Protein AF-0000000065886342 (afdb_homodimer)

Sequence (218 aa):
MDALQNVRVHIDKHHACRRALFETPNRASFTFDRATADASIASIEISGLRRPYECFGKMVVGDALVHVRERSAGGKIVVPVNGPADFFTAVLKNGLEFIKLDVYVAPRIMDALQNVRVHIDKHHACRRALFETPNRASFTFDRATADASIASIEISGLRRPYECFGKMVVGDALVHVRERSAGGKIVVPVNGPADFFTAVLKNGLEFIKLDVYVAPRI

Foldseek 3Di:
DVQQVQKDKDFDPQWDWDDWDDDPPFEIETEIAGADPFDFTQKMKIASAPDKWWKWKWWQFPNDIDTDTFIDDPRMTITGRGTGTAKMWIWIDDPVDIHTYIYGYDHDD/DVQQVQKDKDFDPQWDWPDWDDDPPFEIETEIAGNDPFDFTQKMKIASAPDKWWKWKWWQFPNDIDTDTFIDDPRMTITGRGTGTAKMWIWIDDPVDIHTYIYGYDHDD

Structure (mmCIF, N/CA/C/O backbone):
data_AF-0000000065886342-model_v1
#
loop_
_entity.id
_entity.type
_entity.pdbx_description
1 polymer 'ECORI-T site protein ETM homolog'
#
loop_
_atom_site.group_PDB
_atom_site.id
_atom_site.type_symbol
_atom_site.label_atom_id
_atom_site.label_alt_id
_atom_site.label_comp_id
_atom_site.label_asym_id
_atom_site.label_entity_id
_atom_site.label_seq_id
_atom_site.pdbx_PDB_ins_code
_atom_site.Cartn_x
_atom_site.Cartn_y
_atom_site.Cartn_z
_atom_site.occupancy
_atom_site.B_iso_or_equiv
_atom_site.auth_seq_id
_atom_site.auth_comp_id
_atom_site.auth_asym_id
_atom_site.auth_atom_id
_atom_site.pdbx_PDB_model_num
ATOM 1 N N . MET A 1 1 ? 9.906 -3.514 -0.538 1 87.81 1 MET A N 1
ATOM 2 C CA . MET A 1 1 ? 8.469 -3.283 -0.623 1 87.81 1 MET A CA 1
ATOM 3 C C . MET A 1 1 ? 7.812 -3.451 0.742 1 87.81 1 MET A C 1
ATOM 5 O O . MET A 1 1 ? 6.949 -2.654 1.122 1 87.81 1 MET A O 1
ATOM 9 N N . ASP A 1 2 ? 8.305 -4.352 1.517 1 81.31 2 ASP A N 1
ATOM 10 C CA . ASP A 1 2 ? 7.695 -4.613 2.816 1 81.31 2 ASP A CA 1
ATOM 11 C C . ASP A 1 2 ? 7.754 -3.377 3.711 1 81.31 2 ASP A C 1
ATOM 13 O O . ASP A 1 2 ? 6.734 -2.939 4.242 1 81.31 2 ASP A O 1
ATOM 17 N N . ALA A 1 3 ? 8.953 -2.82 3.736 1 84.25 3 ALA A N 1
ATOM 18 C CA . ALA A 1 3 ? 9.117 -1.633 4.57 1 84.25 3 ALA A CA 1
ATOM 19 C C . ALA A 1 3 ? 8.273 -0.473 4.047 1 84.25 3 ALA A C 1
ATOM 21 O O . ALA A 1 3 ? 7.633 0.239 4.824 1 84.25 3 ALA A O 1
ATOM 22 N N . LEU A 1 4 ? 8.242 -0.328 2.799 1 93.06 4 LEU A N 1
ATOM 23 C CA . LEU A 1 4 ? 7.488 0.755 2.176 1 93.06 4 LEU A CA 1
ATOM 24 C C . LEU A 1 4 ? 5.992 0.585 2.418 1 93.06 4 LEU A C 1
ATOM 26 O O . LEU A 1 4 ? 5.305 1.54 2.787 1 93.06 4 LEU A O 1
ATOM 30 N N . GLN A 1 5 ? 5.535 -0.61 2.311 1 93.69 5 GLN A N 1
ATOM 31 C CA . GLN A 1 5 ? 4.109 -0.899 2.391 1 93.69 5 GLN A CA 1
ATOM 32 C C . GLN A 1 5 ? 3.6 -0.772 3.824 1 93.69 5 GLN A C 1
ATOM 34 O O . GLN A 1 5 ? 2.391 -0.736 4.059 1 93.69 5 GLN A O 1
ATOM 39 N N . ASN A 1 6 ? 4.48 -0.706 4.738 1 93.81 6 ASN A N 1
ATOM 40 C CA . ASN A 1 6 ? 4.078 -0.529 6.129 1 93.81 6 ASN A CA 1
ATOM 41 C C . ASN A 1 6 ? 3.738 0.928 6.434 1 93.81 6 ASN A C 1
ATOM 43 O O . ASN A 1 6 ? 3.115 1.225 7.457 1 93.81 6 ASN A O 1
ATOM 47 N N . VAL A 1 7 ? 4.25 1.828 5.625 1 96 7 VAL A N 1
ATOM 48 C CA . VAL A 1 7 ? 4.016 3.248 5.855 1 96 7 VAL A CA 1
ATOM 49 C C . VAL A 1 7 ? 2.52 3.545 5.766 1 96 7 VAL A C 1
ATOM 51 O O . VAL A 1 7 ? 1.845 3.092 4.84 1 96 7 VAL A O 1
ATOM 54 N N . ARG A 1 8 ? 2.041 4.266 6.766 1 97.25 8 ARG A N 1
ATOM 55 C CA . ARG A 1 8 ? 0.663 4.738 6.832 1 97.25 8 ARG A CA 1
ATOM 56 C C . ARG A 1 8 ? 0.612 6.254 6.984 1 97.25 8 ARG A C 1
ATOM 58 O O . ARG A 1 8 ? 1.483 6.852 7.621 1 97.25 8 ARG A O 1
ATOM 65 N N . VAL A 1 9 ? -0.34 6.832 6.418 1 97.81 9 VAL A N 1
ATOM 66 C CA . VAL A 1 9 ? -0.567 8.258 6.613 1 97.81 9 VAL A CA 1
ATOM 67 C C . VAL A 1 9 ? -1.999 8.5 7.086 1 97.81 9 VAL A C 1
ATOM 69 O O . VAL A 1 9 ? -2.941 7.902 6.559 1 97.81 9 VAL A O 1
ATOM 72 N N . HIS A 1 10 ? -2.092 9.297 8.094 1 96.94 10 HIS A N 1
ATOM 73 C CA . HIS A 1 10 ? -3.379 9.68 8.656 1 96.94 10 HIS A CA 1
ATOM 74 C C . HIS A 1 10 ? -3.488 11.195 8.797 1 96.94 10 HIS A C 1
ATOM 76 O O . HIS A 1 10 ? -2.531 11.859 9.203 1 96.94 10 HIS A O 1
ATOM 82 N N . I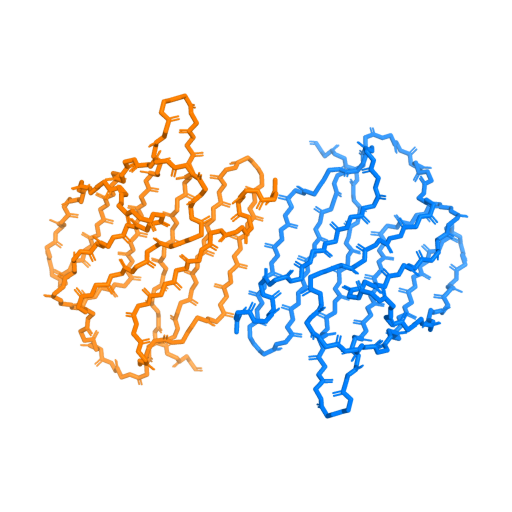LE A 1 11 ? -4.539 11.75 8.438 1 95 11 ILE A N 1
ATOM 83 C CA . ILE A 1 11 ? -4.773 13.18 8.641 1 95 11 ILE A CA 1
ATOM 84 C C . ILE A 1 11 ? -5.816 13.375 9.734 1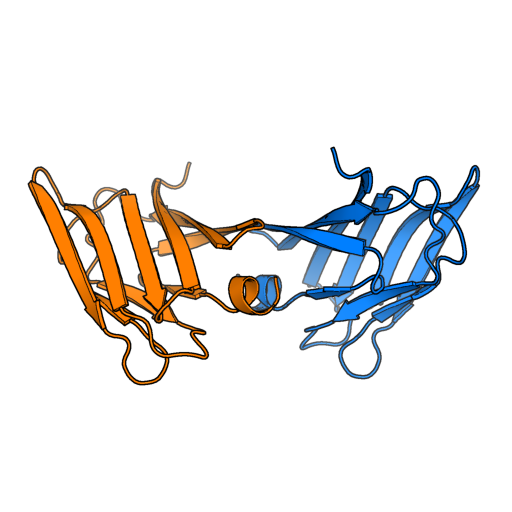 95 11 ILE A C 1
ATOM 86 O O . ILE A 1 11 ? -5.48 13.742 10.867 1 95 11 ILE A O 1
ATOM 90 N N . ASP A 1 12 ? -7.012 13.195 9.492 1 90.25 12 ASP A N 1
ATOM 91 C CA . ASP A 1 12 ? -8.094 13.219 10.477 1 90.25 12 ASP A CA 1
ATOM 92 C C . ASP A 1 12 ? -9.344 12.539 9.938 1 90.25 12 ASP A C 1
ATOM 94 O O . ASP A 1 12 ? -9.305 11.906 8.875 1 90.25 12 ASP A O 1
ATOM 98 N N . LYS A 1 13 ? -10.367 12.625 10.727 1 86.38 13 LYS A N 1
ATOM 99 C CA . LYS A 1 13 ? -11.57 11.867 10.406 1 86.38 13 LYS A CA 1
ATOM 100 C C . LYS A 1 13 ? -12.281 12.445 9.188 1 86.38 13 LYS A C 1
ATOM 102 O O . LYS A 1 13 ? -13.156 11.797 8.609 1 86.38 13 LYS A O 1
ATOM 107 N N . HIS A 1 14 ? -11.977 13.617 8.805 1 87.19 14 HIS A N 1
ATOM 108 C CA . HIS A 1 14 ? -12.672 14.266 7.703 1 87.19 14 HIS A CA 1
ATOM 109 C C . HIS A 1 14 ? -11.938 14.039 6.383 1 87.19 14 HIS A C 1
ATOM 111 O O . HIS A 1 14 ? -12.414 14.453 5.324 1 87.19 14 HIS A O 1
ATOM 117 N N . HIS A 1 15 ? -10.836 13.43 6.531 1 90.44 15 HIS A N 1
ATOM 118 C CA . HIS A 1 15 ? -10.039 13.102 5.355 1 90.44 15 HIS A CA 1
ATOM 119 C C . HIS A 1 15 ? -9.891 11.586 5.207 1 90.44 15 HIS A C 1
ATOM 121 O O . HIS A 1 15 ? -9.219 10.945 6.02 1 90.44 15 HIS A O 1
ATOM 127 N N . ALA A 1 16 ? -10.492 11.125 4.152 1 91 16 ALA A N 1
ATOM 128 C CA . ALA A 1 16 ? -10.43 9.688 3.904 1 91 16 ALA A CA 1
ATOM 129 C C . ALA A 1 16 ? -9.359 9.352 2.863 1 91 16 ALA A C 1
ATOM 131 O O . ALA A 1 16 ? -9.312 9.969 1.797 1 91 16 ALA A O 1
ATOM 132 N N . CYS A 1 17 ? -8.516 8.477 3.227 1 94.94 17 CYS A N 1
ATOM 133 C CA . CYS A 1 17 ? -7.523 8.039 2.252 1 94.94 17 CYS A CA 1
ATOM 134 C C . CYS A 1 17 ? -8.18 7.25 1.125 1 94.94 17 CYS A C 1
ATOM 136 O O . CYS A 1 17 ? -8.727 6.168 1.354 1 94.94 17 CYS A O 1
ATOM 138 N N . ARG A 1 18 ? -8.055 7.723 -0.079 1 95.19 18 ARG A N 1
ATOM 139 C CA . ARG A 1 18 ? -8.672 7.09 -1.239 1 95.19 18 ARG A CA 1
ATOM 140 C C . ARG A 1 18 ? -7.688 6.172 -1.956 1 95.19 18 ARG A C 1
ATOM 142 O O . ARG A 1 18 ? -8.094 5.223 -2.631 1 95.19 18 ARG A O 1
ATOM 149 N N . ARG A 1 19 ? -6.516 6.578 -1.823 1 96.62 19 ARG A N 1
ATOM 150 C CA . ARG A 1 19 ? -5.516 5.887 -2.625 1 96.62 19 ARG A CA 1
ATOM 151 C C . ARG A 1 19 ? -4.164 5.871 -1.916 1 96.62 19 ARG A C 1
ATOM 153 O O . ARG A 1 19 ? -3.746 6.875 -1.339 1 96.62 19 ARG A O 1
ATOM 160 N N . ALA A 1 20 ? -3.477 4.73 -1.883 1 97.94 20 ALA A N 1
ATOM 161 C CA . ALA A 1 20 ? -2.096 4.559 -1.443 1 97.94 20 ALA A CA 1
ATOM 162 C C . ALA A 1 20 ? -1.273 3.82 -2.496 1 97.94 20 ALA A C 1
ATOM 164 O O . ALA A 1 20 ? -1.661 2.74 -2.951 1 97.94 20 ALA A O 1
ATOM 165 N N . LEU A 1 21 ? -0.161 4.41 -2.842 1 98.12 21 LEU A N 1
ATOM 166 C CA . LEU A 1 21 ? 0.716 3.846 -3.863 1 98.12 21 LEU A CA 1
ATOM 167 C C . LEU A 1 21 ? 2.135 3.678 -3.33 1 98.12 21 LEU A C 1
ATOM 169 O O . LEU A 1 21 ? 2.707 4.617 -2.771 1 98.12 21 LEU A O 1
ATOM 173 N N . PHE A 1 22 ? 2.689 2.463 -3.473 1 97.69 22 PHE A N 1
ATOM 174 C CA . PHE A 1 22 ? 4.07 2.158 -3.121 1 97.69 22 PHE A CA 1
ATOM 175 C C . PHE A 1 22 ? 4.852 1.694 -4.348 1 97.69 22 PHE A C 1
ATOM 177 O O . PHE A 1 22 ? 4.402 0.803 -5.07 1 97.69 22 PHE A O 1
ATOM 184 N N . GLU A 1 23 ? 5.961 2.334 -4.559 1 96.38 23 GLU A N 1
ATOM 185 C CA . GLU A 1 23 ? 6.77 2.006 -5.73 1 96.38 23 GLU A CA 1
ATOM 186 C C . GLU A 1 23 ? 8.242 1.881 -5.367 1 96.38 23 GLU A C 1
ATOM 188 O O . GLU A 1 23 ? 8.773 2.691 -4.602 1 96.38 23 GLU A O 1
ATOM 193 N N . THR A 1 24 ? 8.898 0.856 -5.98 1 91.62 24 THR A N 1
ATOM 194 C CA . THR A 1 24 ? 10.336 0.693 -5.789 1 91.62 24 THR A CA 1
ATOM 195 C C . THR A 1 24 ? 11.109 1.564 -6.77 1 91.62 24 THR A C 1
ATOM 197 O O . THR A 1 24 ? 10.688 1.757 -7.91 1 91.62 24 THR A O 1
ATOM 200 N N . PRO A 1 25 ? 12.234 2.293 -6.398 1 89.44 25 PRO A N 1
ATOM 201 C CA . PRO A 1 25 ? 12.758 2.188 -5.035 1 89.44 25 PRO A CA 1
ATOM 202 C C . PRO A 1 25 ? 12.242 3.299 -4.121 1 89.44 25 PRO A C 1
ATOM 204 O O . PRO A 1 25 ? 12.219 4.465 -4.516 1 89.44 25 PRO A O 1
ATOM 207 N N . ASN A 1 26 ? 11.648 3.176 -3.021 1 94.19 26 ASN A N 1
ATOM 208 C CA . ASN A 1 26 ? 11.516 3.994 -1.82 1 94.19 26 ASN A CA 1
ATOM 209 C C . ASN A 1 26 ? 10.508 5.125 -2.02 1 94.19 26 ASN A C 1
ATOM 211 O O . ASN A 1 26 ? 10.766 6.262 -1.617 1 94.19 26 ASN A O 1
ATOM 215 N N . ARG A 1 27 ? 9.477 4.859 -2.777 1 97.19 27 ARG A N 1
ATOM 216 C CA . ARG A 1 27 ? 8.477 5.902 -2.986 1 97.19 27 ARG A CA 1
ATOM 217 C C . ARG A 1 27 ? 7.117 5.473 -2.453 1 97.19 27 ARG A C 1
ATOM 219 O O . ARG A 1 27 ? 6.672 4.352 -2.703 1 97.19 27 ARG A O 1
ATOM 226 N N . ALA A 1 28 ? 6.5 6.328 -1.734 1 98.06 28 ALA A N 1
ATOM 227 C CA . ALA A 1 28 ? 5.129 6.168 -1.257 1 98.06 28 ALA A CA 1
ATOM 228 C C . ALA A 1 28 ? 4.301 7.418 -1.539 1 98.06 28 ALA A C 1
ATOM 230 O O . ALA A 1 28 ? 4.785 8.539 -1.376 1 98.06 28 ALA A O 1
ATOM 231 N N . SER A 1 29 ? 3.078 7.238 -1.96 1 97.94 29 SER A N 1
ATOM 232 C CA . SER A 1 29 ? 2.172 8.359 -2.186 1 97.94 29 SER A CA 1
ATOM 233 C C . SER A 1 29 ? 0.77 8.055 -1.67 1 97.94 29 SER A C 1
ATOM 235 O O . SER A 1 29 ? 0.284 6.93 -1.815 1 97.94 29 SER A O 1
ATOM 237 N N . PHE A 1 30 ? 0.131 9.039 -1.166 1 98 30 PHE A N 1
ATOM 23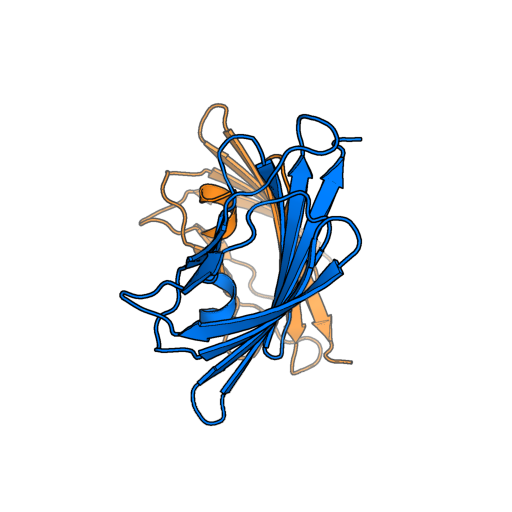8 C CA . PHE A 1 30 ? -1.22 8.914 -0.629 1 98 30 PHE A CA 1
ATOM 239 C C . PHE A 1 30 ? -2.117 10.031 -1.162 1 98 30 PHE A C 1
ATOM 241 O O . PHE A 1 30 ? -1.688 11.18 -1.273 1 98 30 PHE A O 1
ATOM 248 N N . THR A 1 31 ? -3.373 9.68 -1.454 1 97.19 31 THR A N 1
ATOM 249 C CA . THR A 1 31 ? -4.375 10.664 -1.853 1 97.19 31 THR A CA 1
ATOM 250 C C . THR A 1 31 ? -5.586 10.609 -0.931 1 97.19 31 THR A C 1
ATOM 252 O O . THR A 1 31 ? -6.176 9.547 -0.733 1 97.19 31 THR A O 1
ATOM 255 N N . PHE A 1 32 ? -5.91 11.75 -0.445 1 96.06 32 PHE A N 1
ATOM 256 C CA . PHE A 1 32 ? -7.043 11.875 0.466 1 96.06 32 PHE A CA 1
ATOM 257 C C . PHE A 1 32 ? -8.156 12.703 -0.164 1 96.06 32 PHE A C 1
ATOM 259 O O . PHE A 1 32 ? -7.895 13.68 -0.859 1 96.06 32 PHE A O 1
ATOM 266 N N . ASP A 1 33 ? -9.305 12.227 0.207 1 92.31 33 ASP A N 1
ATOM 267 C CA . ASP A 1 33 ? -10.477 13.039 -0.099 1 92.31 33 ASP A CA 1
ATOM 268 C C . ASP A 1 33 ? -10.828 13.961 1.064 1 92.31 33 ASP A C 1
ATOM 270 O O . ASP A 1 33 ? -10.852 13.531 2.219 1 92.31 33 ASP A O 1
ATOM 274 N N . ARG A 1 34 ? -11.008 15.148 0.715 1 87.75 34 ARG A N 1
ATOM 275 C CA . ARG A 1 34 ? -11.484 16.109 1.707 1 87.75 34 ARG A CA 1
ATOM 276 C C . ARG A 1 34 ? -13 16.25 1.646 1 87.75 34 ARG A C 1
ATOM 278 O O . ARG A 1 34 ? -13.57 16.406 0.566 1 87.75 34 ARG A O 1
ATOM 285 N N . ALA A 1 35 ? -13.641 16.125 2.754 1 80.44 35 ALA A N 1
ATOM 286 C CA . ALA A 1 35 ? -15.102 16.203 2.799 1 80.44 35 ALA A CA 1
ATOM 287 C C . ALA A 1 35 ? -15.586 17.641 2.549 1 80.44 35 ALA A C 1
ATOM 289 O O . ALA A 1 35 ? -16.594 17.844 1.883 1 80.44 35 ALA A O 1
ATOM 290 N N . THR A 1 36 ? -14.977 18.641 3.145 1 79.25 36 THR A N 1
ATOM 291 C CA . THR A 1 36 ? -15.367 20.031 3.008 1 79.25 36 THR A CA 1
ATOM 292 C C . THR A 1 36 ? -14.219 20.875 2.457 1 79.25 36 THR A C 1
ATOM 294 O O . THR A 1 36 ? -13.07 20.719 2.883 1 79.25 36 THR A O 1
ATOM 297 N N . ALA A 1 37 ? -14.703 21.656 1.556 1 71.5 37 ALA A N 1
ATOM 298 C CA . ALA A 1 37 ? -13.695 22.547 0.979 1 71.5 37 ALA A CA 1
ATOM 299 C C . ALA A 1 37 ? -12.961 23.328 2.066 1 71.5 37 ALA A C 1
ATOM 301 O O . ALA A 1 37 ? -13.578 23.75 3.049 1 71.5 37 ALA A O 1
ATOM 302 N N . ASP A 1 38 ? -11.648 23.406 1.969 1 72.06 38 ASP A N 1
ATOM 303 C CA . ASP A 1 38 ? -10.797 24.25 2.795 1 72.06 38 ASP A CA 1
ATOM 304 C C . ASP A 1 38 ? -10.703 23.719 4.223 1 72.06 38 ASP A C 1
ATOM 306 O O . ASP A 1 38 ? -10.461 24.484 5.16 1 72.06 38 ASP A O 1
ATOM 310 N N . ALA A 1 39 ? -11.203 22.531 4.32 1 82.12 39 ALA A N 1
ATOM 311 C CA . ALA A 1 39 ? -11.055 21.953 5.652 1 82.12 39 ALA A CA 1
ATOM 312 C C . ALA A 1 39 ? -9.602 22 6.109 1 82.12 39 ALA A C 1
ATOM 314 O O . ALA A 1 39 ? -8.688 21.688 5.344 1 82.12 39 ALA A O 1
ATOM 315 N N . SER A 1 40 ? -9.531 22.609 7.297 1 89.12 40 SER A N 1
ATOM 316 C CA . SER A 1 40 ? -8.195 22.719 7.879 1 89.12 40 SER A CA 1
ATOM 317 C C . SER A 1 40 ? -7.676 21.359 8.344 1 89.12 40 SER A C 1
ATOM 319 O O . SER A 1 40 ? -8.445 20.516 8.797 1 89.12 40 SER A O 1
ATOM 321 N N . ILE A 1 41 ? -6.445 21.203 8.141 1 93.75 41 ILE A N 1
ATOM 322 C CA . ILE A 1 41 ? -5.727 20.047 8.656 1 93.75 41 ILE A CA 1
ATOM 323 C C . ILE A 1 41 ? -4.883 20.453 9.867 1 93.75 41 ILE A C 1
ATOM 325 O O . ILE A 1 41 ? -4.129 21.422 9.805 1 93.75 41 ILE A O 1
ATOM 329 N N . ALA A 1 42 ? -5.102 19.766 10.938 1 95.94 42 ALA A N 1
ATOM 330 C CA . ALA A 1 42 ? -4.27 20.047 12.109 1 95.94 42 ALA A CA 1
ATOM 331 C C . ALA A 1 42 ? -2.875 19.453 11.945 1 95.94 42 ALA A C 1
ATOM 333 O O . ALA A 1 42 ? -1.872 20.156 12.141 1 95.94 42 ALA A O 1
ATOM 334 N N . SER A 1 43 ? -2.814 18.203 11.594 1 97.38 43 SER A N 1
ATOM 335 C CA . SER A 1 43 ? -1.535 17.516 11.43 1 97.38 43 SER A CA 1
ATOM 336 C C . SER A 1 43 ? -1.653 16.359 10.445 1 97.38 43 SER A C 1
ATOM 338 O O . SER A 1 43 ? -2.76 15.898 10.156 1 97.38 43 SER A O 1
ATOM 340 N N . ILE A 1 44 ? -0.596 16.031 9.938 1 97.62 44 ILE A N 1
ATOM 341 C CA . ILE A 1 44 ? -0.42 14.797 9.188 1 97.62 44 ILE A CA 1
ATOM 342 C C . ILE A 1 44 ? 0.433 13.82 9.992 1 97.62 44 ILE A C 1
ATOM 344 O O . ILE A 1 44 ? 1.552 14.148 10.391 1 97.62 44 ILE A O 1
ATOM 348 N N . GLU A 1 45 ? -0.101 12.68 10.195 1 98.25 45 GLU A N 1
ATOM 349 C CA . GLU A 1 45 ? 0.627 11.648 10.922 1 98.25 45 GLU A CA 1
ATOM 350 C C . GLU A 1 45 ? 1.151 10.57 9.984 1 98.25 45 GLU A C 1
ATOM 352 O O . GLU A 1 45 ? 0.39 10 9.195 1 98.25 45 GLU A O 1
ATOM 357 N N . ILE A 1 46 ? 2.395 10.352 10.031 1 97.94 46 ILE A N 1
ATOM 358 C CA . ILE A 1 46 ? 3.061 9.273 9.32 1 97.94 46 ILE A CA 1
ATOM 359 C C . ILE A 1 46 ? 3.453 8.172 10.297 1 97.94 46 ILE A C 1
ATOM 361 O O . ILE A 1 46 ? 4.203 8.414 11.25 1 97.94 46 ILE A O 1
ATOM 365 N N . SER A 1 47 ? 2.961 6.938 10.055 1 97.06 47 SER A N 1
ATOM 366 C CA . SER A 1 47 ? 3.217 5.848 10.992 1 97.06 47 SER A CA 1
ATOM 367 C C . SER A 1 47 ? 3.643 4.578 10.258 1 97.06 47 SER A C 1
ATOM 369 O O . SER A 1 47 ? 3.846 4.598 9.039 1 97.06 47 SER A O 1
ATOM 371 N N . GLY A 1 48 ? 3.9 3.496 11.078 1 95 48 GLY A N 1
ATOM 372 C CA . GLY A 1 48 ? 4.363 2.24 10.516 1 95 48 GLY A CA 1
ATOM 373 C C . GLY A 1 48 ? 5.859 2.217 10.258 1 95 48 GLY A C 1
ATOM 374 O O . GLY A 1 48 ? 6.352 1.362 9.516 1 95 48 GLY A O 1
ATOM 375 N N . LEU A 1 49 ? 6.484 3.236 10.797 1 94 49 LEU A N 1
ATOM 376 C CA . LEU A 1 49 ? 7.926 3.354 10.617 1 94 49 LEU A CA 1
ATOM 377 C C . LEU A 1 49 ? 8.672 2.432 11.57 1 94 49 LEU A C 1
ATOM 379 O O . LEU A 1 49 ? 8.539 2.555 12.789 1 94 49 LEU A O 1
ATOM 383 N N . ARG A 1 50 ? 9.438 1.499 11.055 1 90.12 50 ARG A N 1
ATOM 384 C CA . ARG A 1 50 ? 10.117 0.487 11.859 1 90.12 50 ARG A CA 1
ATOM 385 C C . ARG A 1 50 ? 11.469 0.996 12.352 1 90.12 50 ARG A C 1
ATOM 387 O O . ARG A 1 50 ? 12.086 0.382 13.227 1 90.12 50 ARG A O 1
ATOM 394 N N . ARG A 1 51 ? 11.938 2.055 11.727 1 91.44 51 ARG A N 1
ATOM 395 C CA . ARG A 1 51 ? 13.188 2.701 12.109 1 91.44 51 ARG A CA 1
ATOM 396 C C . ARG A 1 51 ? 12.984 4.195 12.344 1 91.44 51 ARG A C 1
ATOM 398 O O . ARG A 1 51 ? 11.953 4.754 11.953 1 91.44 51 ARG A O 1
ATOM 405 N N . PRO A 1 52 ? 13.938 4.758 13.156 1 94.38 52 PRO A N 1
ATOM 406 C CA . PRO A 1 52 ? 13.852 6.211 13.312 1 94.38 52 PRO A CA 1
ATOM 407 C C . PRO A 1 52 ? 14.125 6.957 12.008 1 94.38 52 PRO A C 1
ATOM 409 O O . PRO A 1 52 ? 15.055 6.613 11.273 1 94.38 52 PRO A O 1
ATOM 412 N N . TYR A 1 53 ? 13.312 7.898 11.75 1 96.12 53 TYR A N 1
ATOM 413 C CA . TYR A 1 53 ? 13.477 8.734 10.57 1 96.12 53 TYR A CA 1
ATOM 414 C C . TYR A 1 53 ? 13.453 10.211 10.938 1 96.12 53 TYR A C 1
ATOM 416 O O . TYR A 1 53 ? 12.836 10.602 11.93 1 96.12 53 TYR A O 1
ATOM 424 N N . GLU A 1 54 ? 14.188 10.93 10.18 1 97.56 54 GLU A N 1
ATOM 425 C CA . GLU A 1 54 ? 13.984 12.375 10.117 1 97.56 54 GLU A CA 1
ATOM 426 C C . GLU A 1 54 ? 13.211 12.766 8.867 1 97.56 54 GLU A C 1
ATOM 428 O O . GLU A 1 54 ? 13.5 12.281 7.773 1 97.56 54 GLU A O 1
ATOM 433 N N . CYS A 1 55 ? 12.25 13.602 9.125 1 98.19 55 CYS A N 1
ATOM 434 C CA . CYS A 1 55 ? 11.398 14.039 8.023 1 98.19 55 CYS A CA 1
ATOM 435 C C . CYS A 1 55 ? 11.773 15.445 7.57 1 98.19 55 CYS A C 1
ATOM 437 O O . CYS A 1 55 ? 11.75 16.391 8.359 1 98.19 55 CYS A O 1
ATOM 439 N N . PHE A 1 56 ? 12.148 15.555 6.277 1 98.38 56 PHE A N 1
ATOM 440 C CA . PHE A 1 56 ? 12.359 16.828 5.617 1 98.38 56 PHE A CA 1
ATOM 441 C C . PHE A 1 56 ? 11.328 17.047 4.512 1 98.38 56 PHE A C 1
ATOM 443 O O . PHE A 1 56 ? 11.273 16.281 3.549 1 98.38 56 PHE A O 1
ATOM 450 N N . GLY A 1 57 ? 10.5 18.031 4.711 1 98.06 57 GLY A N 1
ATOM 451 C CA . GLY A 1 57 ? 9.445 18.203 3.723 1 98.06 57 GLY A CA 1
ATOM 452 C C . GLY A 1 57 ? 9.016 19.641 3.547 1 98.06 57 GLY A C 1
ATOM 453 O O . GLY A 1 57 ? 9.656 20.562 4.07 1 98.06 57 GLY A O 1
ATOM 454 N N . LYS A 1 58 ? 8.031 19.844 2.695 1 97.88 58 LYS A N 1
ATOM 455 C CA . LYS A 1 58 ? 7.422 21.156 2.486 1 97.88 58 LYS A CA 1
ATOM 456 C C . LYS A 1 58 ? 5.957 21.016 2.066 1 97.88 58 LYS A C 1
ATOM 458 O O . LYS A 1 58 ? 5.547 19.969 1.564 1 97.88 58 LYS A O 1
ATOM 463 N N . MET A 1 59 ? 5.324 22 2.367 1 96.62 59 MET A N 1
ATOM 464 C CA . MET A 1 59 ? 3.926 22.109 1.959 1 96.62 59 MET A CA 1
ATOM 465 C C . MET A 1 59 ? 3.508 23.562 1.817 1 96.62 59 MET A C 1
ATOM 467 O O . MET A 1 59 ? 4.227 24.469 2.256 1 96.62 59 MET A O 1
ATOM 471 N N . VAL A 1 60 ? 2.439 23.734 1.078 1 92.44 60 VAL A N 1
ATOM 472 C CA . VAL A 1 60 ? 1.797 25.047 1.024 1 92.44 60 VAL A CA 1
ATOM 473 C C . VAL A 1 60 ? 0.557 25.047 1.916 1 92.44 60 VAL A C 1
ATOM 475 O O . VAL A 1 60 ? -0.341 24.219 1.746 1 92.44 60 VAL A O 1
ATOM 478 N N . VAL A 1 61 ? 0.585 25.875 2.902 1 92.88 61 VAL A N 1
ATOM 479 C CA . VAL A 1 61 ? -0.555 26.078 3.793 1 92.88 61 VAL A CA 1
ATOM 480 C C . VAL A 1 61 ? -1.168 27.453 3.555 1 92.88 61 VAL A C 1
ATOM 482 O O . VAL A 1 61 ? -0.542 28.469 3.842 1 92.88 61 VAL A O 1
ATOM 485 N N . GLY A 1 62 ? -2.443 27.344 3.086 1 87.81 62 GLY A N 1
ATOM 486 C CA . GLY A 1 62 ? -2.943 28.625 2.584 1 87.81 62 GLY A CA 1
ATOM 487 C C . GLY A 1 62 ? -2.09 29.188 1.469 1 87.81 62 GLY A C 1
ATOM 488 O O . GLY A 1 62 ? -1.942 28.578 0.411 1 87.81 62 GLY A O 1
ATOM 489 N N . ASP A 1 63 ? -1.429 30.312 1.688 1 88.38 63 ASP A N 1
ATOM 490 C CA . ASP A 1 63 ? -0.606 30.953 0.673 1 88.38 63 ASP A CA 1
ATOM 491 C C . ASP A 1 63 ? 0.865 30.969 1.082 1 88.38 63 ASP A C 1
ATOM 493 O O . ASP A 1 63 ? 1.663 31.734 0.523 1 88.38 63 ASP A O 1
ATOM 497 N N . ALA A 1 64 ? 1.194 30.156 2.004 1 94.31 64 ALA A N 1
ATOM 498 C CA . ALA A 1 64 ? 2.564 30.188 2.506 1 94.31 64 ALA A CA 1
ATOM 499 C C . ALA A 1 64 ? 3.252 28.828 2.314 1 94.31 64 ALA A C 1
ATOM 501 O O . ALA A 1 64 ? 2.654 27.781 2.564 1 94.31 64 ALA A O 1
ATOM 502 N N . LEU A 1 65 ? 4.43 28.969 1.829 1 95.5 65 LEU A N 1
ATOM 503 C CA . LEU A 1 65 ? 5.266 27.781 1.803 1 95.5 65 LEU A CA 1
ATOM 504 C C . LEU A 1 65 ? 5.82 27.469 3.191 1 95.5 65 LEU A C 1
ATOM 506 O O . LEU A 1 65 ? 6.43 28.328 3.826 1 95.5 65 LEU A O 1
ATOM 510 N N . VAL A 1 66 ? 5.668 26.297 3.676 1 96.5 66 VAL A N 1
ATOM 511 C CA . VAL A 1 66 ? 6.117 25.875 5 1 96.5 66 VAL A CA 1
ATOM 512 C C . VAL A 1 66 ? 7.117 24.734 4.859 1 96.5 66 VAL A C 1
ATOM 514 O O . VAL A 1 66 ? 6.84 23.734 4.191 1 96.5 66 VAL A O 1
ATOM 517 N N . HIS A 1 67 ? 8.273 24.922 5.453 1 97.44 67 HIS A N 1
ATOM 518 C CA . HIS A 1 67 ? 9.258 23.844 5.523 1 97.44 67 HIS A CA 1
ATOM 519 C C . HIS A 1 67 ? 9.062 23 6.777 1 97.44 67 HIS A C 1
ATOM 521 O O . HIS A 1 67 ? 8.766 23.531 7.848 1 97.44 67 HIS A O 1
ATOM 527 N N . VAL A 1 68 ? 9.242 21.797 6.609 1 97.69 68 VAL A N 1
ATOM 528 C CA . VAL A 1 68 ? 9 20.828 7.684 1 97.69 68 VAL A CA 1
ATOM 529 C C . VAL A 1 68 ? 10.297 20.109 8.031 1 97.69 68 VAL A C 1
ATOM 531 O O . VAL A 1 68 ? 11.031 19.672 7.141 1 97.69 68 VAL A O 1
ATOM 534 N N . ARG A 1 69 ? 10.641 20.031 9.25 1 97.94 69 ARG A N 1
ATOM 535 C CA . ARG A 1 69 ? 11.68 19.172 9.805 1 97.94 69 ARG A CA 1
ATOM 536 C C . ARG A 1 69 ? 11.211 18.531 11.109 1 97.94 69 ARG A C 1
ATOM 538 O O . ARG A 1 69 ? 11.016 19.219 12.109 1 97.94 69 ARG A O 1
ATOM 545 N N . GLU A 1 70 ? 10.938 17.266 11.031 1 97.94 70 GLU A N 1
ATOM 546 C CA . GLU A 1 70 ? 10.43 16.531 12.18 1 97.94 70 GLU A CA 1
ATOM 547 C C . GLU A 1 70 ? 11.188 15.219 12.375 1 97.94 70 GLU A C 1
ATOM 549 O O . GLU A 1 70 ? 11.766 14.688 11.422 1 97.94 70 GLU A O 1
ATOM 554 N N . ARG A 1 71 ? 11.195 14.711 13.562 1 95.75 71 ARG A N 1
ATOM 555 C CA . ARG A 1 71 ? 11.812 13.422 13.859 1 95.75 71 ARG A CA 1
ATOM 556 C C . ARG A 1 71 ? 10.766 12.406 14.32 1 95.75 71 ARG A C 1
ATOM 558 O O . ARG A 1 71 ? 9.766 12.781 14.938 1 95.75 71 ARG A O 1
ATOM 565 N N . SER A 1 72 ? 11.055 11.211 13.969 1 94.75 72 SER A N 1
ATOM 566 C CA . SER A 1 72 ? 10.141 10.18 14.438 1 94.75 72 SER A CA 1
ATOM 567 C C . SER A 1 72 ? 10.266 9.961 15.938 1 94.75 72 SER A C 1
ATOM 569 O O . SER A 1 72 ? 11.367 10.047 16.5 1 94.75 72 SER A O 1
ATOM 571 N N . ALA A 1 73 ? 9.211 9.75 16.531 1 92 73 ALA A N 1
ATOM 572 C CA . ALA A 1 73 ? 9.086 9.328 17.922 1 92 73 ALA A CA 1
ATOM 573 C C . ALA A 1 73 ? 8.055 8.211 18.062 1 92 73 ALA A C 1
ATOM 575 O O . ALA A 1 73 ? 6.914 8.344 17.625 1 92 73 ALA A O 1
ATOM 576 N N . GLY A 1 74 ? 8.445 7.074 18.703 1 91.69 74 GLY A N 1
ATOM 577 C CA . GLY A 1 74 ? 7.516 5.973 18.875 1 91.69 74 GLY A CA 1
ATOM 578 C C . GLY A 1 74 ? 7.031 5.383 17.562 1 91.69 74 GLY A C 1
ATOM 579 O O . GLY A 1 74 ? 5.863 5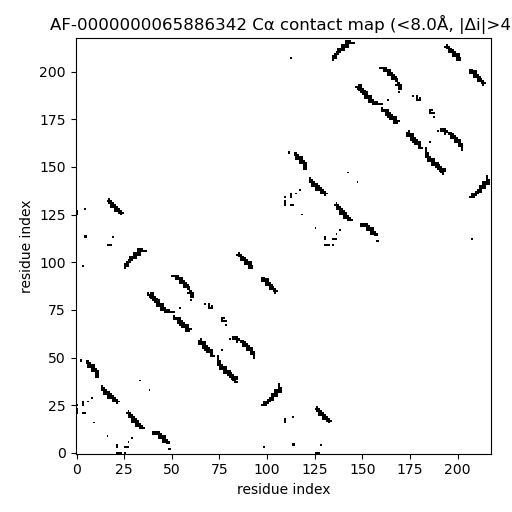 17.453 1 91.69 74 GLY A O 1
ATOM 580 N N . GLY A 1 75 ? 7.758 5.438 16.578 1 91.56 75 GLY A N 1
ATOM 581 C CA . GLY A 1 75 ? 7.434 4.812 15.312 1 91.56 75 GLY A CA 1
ATOM 582 C C . GLY A 1 75 ? 6.582 5.684 14.414 1 91.56 75 GLY A C 1
ATOM 583 O O . GLY A 1 75 ? 6 5.203 13.438 1 91.56 75 GLY A O 1
ATOM 584 N N . LYS A 1 76 ? 6.414 6.992 14.875 1 96.69 76 LYS A N 1
ATOM 585 C CA . LYS A 1 76 ? 5.59 7.871 14.047 1 96.69 76 LYS A CA 1
ATOM 586 C C . LYS A 1 76 ? 6.207 9.258 13.93 1 96.69 76 LYS A C 1
ATOM 588 O O . LYS A 1 76 ? 7.094 9.617 14.711 1 96.69 76 LYS A O 1
ATOM 593 N N . ILE A 1 77 ? 5.875 9.945 12.914 1 98.06 77 ILE A N 1
ATOM 594 C CA . ILE A 1 77 ? 6.156 11.367 12.727 1 98.06 77 ILE A CA 1
ATOM 595 C C . ILE A 1 77 ? 4.844 12.148 12.641 1 98.06 77 ILE A C 1
ATOM 597 O O . ILE A 1 77 ? 3.941 11.773 11.891 1 98.06 77 ILE A O 1
ATOM 601 N N . VAL A 1 78 ? 4.781 13.117 13.477 1 98.25 78 VAL A N 1
ATOM 602 C CA . VAL A 1 78 ? 3.639 14.023 13.398 1 98.25 78 VAL A CA 1
ATOM 603 C C . VAL A 1 78 ? 4.074 15.367 12.82 1 98.25 78 VAL A C 1
ATOM 605 O O . VAL A 1 78 ? 4.961 16.031 13.367 1 98.25 78 VAL A O 1
ATOM 608 N N . VAL A 1 79 ? 3.492 15.727 11.742 1 98 79 VAL A N 1
ATOM 609 C CA . VAL A 1 79 ? 3.801 16.984 11.062 1 98 79 VAL A CA 1
ATOM 610 C C . VAL A 1 79 ? 2.693 18 11.32 1 98 79 VAL A C 1
ATOM 612 O O . VAL A 1 79 ? 1.581 17.859 10.805 1 98 79 VAL A O 1
ATOM 615 N N . PRO A 1 80 ? 2.973 18.969 12.039 1 97.38 80 PRO A N 1
ATOM 616 C CA . PRO A 1 80 ? 1.962 20.016 12.242 1 97.38 80 PRO A CA 1
ATOM 617 C C . PRO A 1 80 ? 1.646 20.781 10.953 1 97.38 80 PRO A C 1
ATOM 619 O O . PRO A 1 80 ? 2.555 21.109 10.188 1 97.38 80 PRO A O 1
ATOM 622 N N . VAL A 1 81 ? 0.402 20.969 10.695 1 96 81 VAL A N 1
ATOM 623 C CA . VAL A 1 81 ? -0.017 21.719 9.516 1 96 81 VAL A CA 1
ATOM 624 C C . VAL A 1 81 ? -0.741 23 9.938 1 96 81 VAL A C 1
ATOM 626 O O . VAL A 1 81 ? -0.32 24.094 9.586 1 96 81 VAL A O 1
ATOM 629 N N . ASN A 1 82 ? -1.764 22.891 10.719 1 93.81 82 ASN A N 1
ATOM 630 C CA . ASN A 1 82 ? -2.566 23.969 11.289 1 93.81 82 ASN A CA 1
ATOM 631 C C . ASN A 1 82 ? -3.1 24.906 10.203 1 93.81 82 ASN A C 1
ATOM 633 O O . ASN A 1 82 ? -2.943 26.125 10.297 1 93.81 82 ASN A O 1
ATOM 637 N N . GLY A 1 83 ? -3.814 24.422 9.266 1 92.62 83 GLY A N 1
ATOM 638 C CA . GLY A 1 83 ? -4.406 25.172 8.172 1 92.62 83 GLY A CA 1
ATOM 639 C C . GLY A 1 83 ? -4.781 24.297 6.984 1 92.62 83 GLY A C 1
ATOM 640 O O . GLY A 1 83 ? -4.734 23.078 7.066 1 92.62 83 GLY A O 1
ATOM 641 N N . PRO A 1 84 ? -5.309 24.906 5.926 1 90.31 84 PRO A N 1
ATOM 642 C CA . PRO A 1 84 ? -5.621 24.156 4.715 1 90.31 84 PRO A CA 1
ATOM 643 C C . PRO A 1 84 ? -4.371 23.75 3.928 1 90.31 84 PRO A C 1
ATOM 645 O O . PRO A 1 84 ? -3.449 24.562 3.779 1 90.31 84 PRO A O 1
ATOM 648 N N . ALA A 1 85 ? -4.27 22.562 3.553 1 92.19 85 ALA A N 1
ATOM 649 C CA . ALA A 1 85 ? -3.176 22.062 2.719 1 92.19 85 ALA A CA 1
ATOM 650 C C . ALA A 1 85 ? -3.684 21.078 1.68 1 92.19 85 ALA A C 1
ATOM 652 O O . ALA A 1 85 ? -4.527 20.234 1.981 1 92.19 85 ALA A O 1
ATOM 653 N N . ASP A 1 86 ? -3.104 21.188 0.451 1 91.56 86 ASP A N 1
ATOM 654 C CA . ASP A 1 86 ? -3.523 20.297 -0.621 1 91.56 86 ASP A CA 1
ATOM 655 C C . ASP A 1 86 ? -2.432 19.281 -0.947 1 91.56 86 ASP A C 1
ATOM 657 O O . ASP A 1 86 ? -2.691 18.266 -1.607 1 91.56 86 ASP A O 1
ATOM 661 N N . PHE A 1 87 ? -1.28 19.672 -0.511 1 94.69 87 PHE A N 1
ATOM 662 C CA . PHE A 1 87 ? -0.168 18.812 -0.874 1 94.69 87 PHE A CA 1
ATOM 663 C C . PHE A 1 87 ? 0.944 18.891 0.166 1 94.69 87 PHE A C 1
ATOM 665 O O . PHE A 1 87 ? 1.222 19.969 0.702 1 94.69 87 PHE A O 1
ATOM 672 N N . PHE A 1 88 ? 1.544 17.812 0.467 1 97.62 88 PHE A N 1
ATOM 673 C CA . PHE A 1 88 ? 2.719 17.672 1.321 1 97.62 88 PHE A CA 1
ATOM 674 C C . PHE A 1 88 ? 3.736 16.719 0.705 1 97.62 88 PHE A C 1
ATOM 676 O O . PHE A 1 88 ? 3.396 15.602 0.34 1 97.62 88 PHE A O 1
ATOM 683 N N . THR A 1 89 ? 4.988 17.203 0.437 1 98.38 89 THR A N 1
ATOM 684 C CA . THR A 1 89 ? 6.074 16.359 -0.051 1 98.38 89 THR A CA 1
ATOM 685 C C . THR A 1 89 ? 7.207 16.297 0.969 1 98.38 89 THR A C 1
ATOM 687 O O . THR A 1 89 ? 7.527 17.297 1.616 1 98.38 89 THR A O 1
ATOM 690 N N . ALA A 1 90 ? 7.762 15.094 1.108 1 98.44 90 ALA A N 1
ATOM 691 C CA . ALA A 1 90 ? 8.805 14.945 2.115 1 98.44 90 ALA A CA 1
ATOM 692 C C . ALA A 1 90 ? 9.773 13.828 1.741 1 98.44 90 ALA A C 1
ATOM 694 O O . ALA A 1 90 ? 9.469 12.992 0.885 1 98.44 90 ALA A O 1
ATOM 695 N N . VAL A 1 91 ? 10.891 13.914 2.303 1 98 91 VAL A N 1
ATOM 696 C CA . VAL A 1 91 ? 11.844 12.805 2.354 1 98 91 VAL A CA 1
ATOM 697 C C . VAL A 1 91 ? 12.039 12.352 3.801 1 98 91 VAL A C 1
ATOM 699 O O . VAL A 1 91 ? 12.344 13.172 4.676 1 98 91 VAL A O 1
ATOM 702 N N . LEU A 1 92 ? 11.727 11.102 4.043 1 97.81 92 LEU A N 1
ATOM 703 C CA . LEU A 1 92 ? 12.047 10.484 5.324 1 97.81 92 LEU A CA 1
ATOM 704 C C . LEU A 1 92 ? 13.422 9.828 5.285 1 97.81 92 LEU A C 1
ATOM 706 O O . LEU A 1 92 ? 13.633 8.844 4.566 1 97.81 92 LEU A O 1
ATOM 710 N N . LYS A 1 93 ? 14.258 10.344 6.125 1 97 93 LYS A N 1
ATOM 711 C CA . LYS A 1 93 ? 15.648 9.914 6.031 1 97 93 LYS A CA 1
ATOM 712 C C . LYS A 1 93 ? 16.062 9.133 7.277 1 97 93 LYS A C 1
ATOM 714 O O . LYS A 1 93 ? 15.727 9.516 8.398 1 97 93 LYS A O 1
ATOM 719 N N . ASN A 1 94 ? 16.719 8.047 7.047 1 94.88 94 ASN A N 1
ATOM 720 C CA . ASN A 1 94 ? 17.391 7.25 8.07 1 94.88 94 ASN A CA 1
ATOM 721 C C . ASN A 1 94 ? 18.797 6.855 7.625 1 94.88 94 ASN A C 1
ATOM 723 O O . ASN A 1 94 ? 18.984 5.809 6.996 1 94.88 94 ASN A O 1
ATOM 727 N N . GLY A 1 95 ? 19.781 7.613 8.125 1 91.88 95 GLY A N 1
ATOM 728 C CA . GLY A 1 95 ? 21.109 7.371 7.598 1 91.88 95 GLY A CA 1
ATOM 729 C C . GLY A 1 95 ? 21.188 7.449 6.086 1 91.88 95 GLY A C 1
ATOM 730 O O . GLY A 1 95 ? 20.891 8.492 5.496 1 91.88 95 GLY A O 1
ATOM 731 N N . LEU A 1 96 ? 21.484 6.246 5.43 1 90.69 96 LEU A N 1
ATOM 732 C CA . LEU A 1 96 ? 21.625 6.211 3.979 1 90.69 96 LEU A CA 1
ATOM 733 C C . LEU A 1 96 ? 20.312 5.832 3.309 1 90.69 96 LEU A C 1
ATOM 735 O O . LEU A 1 96 ? 20.188 5.941 2.086 1 90.69 96 LEU A O 1
ATOM 739 N N . GLU A 1 97 ? 19.375 5.48 4.055 1 91.5 97 GLU A N 1
ATOM 740 C CA . GLU A 1 97 ? 18.078 5.09 3.504 1 91.5 97 GLU A CA 1
ATOM 741 C C . GLU A 1 97 ? 17.109 6.258 3.514 1 91.5 97 GLU A C 1
ATOM 743 O O . GLU A 1 97 ? 17.203 7.156 4.352 1 91.5 97 GLU A O 1
ATOM 748 N N . PHE A 1 98 ? 16.234 6.219 2.488 1 94.88 98 PHE A N 1
ATOM 749 C CA . PHE A 1 98 ? 15.234 7.273 2.465 1 94.88 98 PHE A CA 1
ATOM 750 C C . PHE A 1 98 ? 13.938 6.77 1.848 1 94.88 98 PHE A C 1
ATOM 752 O O . PHE A 1 98 ? 13.93 5.773 1.125 1 94.88 98 PHE A O 1
ATOM 759 N N . ILE A 1 99 ? 12.875 7.402 2.203 1 96.81 99 ILE A N 1
ATOM 760 C CA . ILE A 1 99 ? 11.562 7.223 1.593 1 96.81 99 ILE A CA 1
ATOM 761 C C . ILE A 1 99 ? 11.039 8.562 1.078 1 96.81 99 ILE A C 1
ATOM 763 O O . ILE A 1 99 ? 10.961 9.539 1.831 1 96.81 99 ILE A O 1
ATOM 767 N N . LYS A 1 100 ? 10.836 8.625 -0.217 1 98.06 100 LYS A N 1
ATOM 768 C CA . LYS A 1 100 ? 10.125 9.781 -0.754 1 98.06 100 LYS A CA 1
ATOM 769 C C . LYS A 1 100 ? 8.617 9.664 -0.526 1 98.06 100 LYS A C 1
ATOM 771 O O . LYS A 1 100 ? 8.008 8.664 -0.921 1 98.06 100 LYS A O 1
ATOM 776 N N . LEU A 1 101 ? 8.07 10.641 0.12 1 98.5 101 LEU A N 1
ATOM 777 C CA . LEU A 1 101 ? 6.664 10.609 0.49 1 98.5 101 LEU A CA 1
ATOM 778 C C . LEU A 1 101 ? 5.914 11.797 -0.111 1 98.5 101 LEU A C 1
ATOM 780 O O . LEU A 1 101 ? 6.332 12.945 0.045 1 98.5 101 LEU A O 1
ATOM 784 N N . ASP A 1 102 ? 4.82 11.492 -0.824 1 98.38 102 ASP A N 1
ATOM 785 C CA . ASP A 1 102 ? 3.91 12.516 -1.318 1 98.38 102 ASP A CA 1
ATOM 786 C C . ASP A 1 102 ? 2.496 12.305 -0.784 1 98.38 102 ASP A C 1
ATOM 788 O O . ASP A 1 102 ? 1.981 11.18 -0.809 1 98.38 102 ASP A O 1
ATOM 792 N N . VAL A 1 103 ? 1.931 13.383 -0.258 1 98.06 103 VAL A N 1
ATOM 793 C CA . VAL A 1 103 ? 0.549 13.367 0.212 1 98.06 103 VAL A CA 1
ATOM 794 C C . VAL A 1 103 ? -0.264 14.414 -0.546 1 98.06 103 VAL A C 1
ATOM 796 O O . VAL A 1 103 ? 0.084 15.602 -0.548 1 98.06 103 VAL A O 1
ATOM 799 N N . TYR A 1 104 ? -1.326 13.93 -1.119 1 96.62 104 TYR A N 1
ATOM 800 C CA . TYR A 1 104 ? -2.24 14.797 -1.852 1 96.62 104 TYR A CA 1
ATOM 801 C C . TYR A 1 104 ? -3.6 14.867 -1.162 1 96.62 104 TYR A C 1
ATOM 803 O O . TYR A 1 104 ? -4.109 13.852 -0.683 1 96.62 104 TYR A O 1
ATOM 811 N N . VAL A 1 105 ? -4.117 15.969 -1.086 1 94.25 105 VAL A N 1
ATOM 812 C CA . VAL A 1 105 ? -5.469 16.188 -0.578 1 94.25 105 VAL A CA 1
ATOM 813 C C . VAL A 1 105 ? -6.312 16.891 -1.637 1 94.25 105 VAL A C 1
ATOM 815 O O . VAL A 1 105 ? -5.957 17.969 -2.102 1 94.25 105 VAL A O 1
ATOM 818 N N . ALA A 1 106 ? -7.336 16.234 -1.993 1 88.81 106 ALA A N 1
ATOM 819 C CA . ALA A 1 106 ? -8.188 16.781 -3.043 1 88.81 106 ALA A CA 1
ATOM 820 C C . ALA A 1 106 ? -9.656 16.719 -2.645 1 88.81 106 ALA A C 1
ATOM 822 O O . ALA A 1 106 ? -10.055 15.891 -1.828 1 88.81 106 ALA A O 1
ATOM 823 N N . PRO A 1 107 ? -10.367 17.656 -3.148 1 83.19 107 PRO A N 1
ATOM 824 C CA . PRO A 1 107 ? -11.805 17.547 -2.904 1 83.19 107 PRO A CA 1
ATOM 825 C C . PRO A 1 107 ? -12.398 16.266 -3.479 1 83.19 107 PRO A C 1
ATOM 827 O O . PRO A 1 107 ? -11.914 15.75 -4.492 1 83.19 107 PRO A O 1
ATOM 830 N N . ARG A 1 108 ? -13.328 15.727 -2.678 1 75.44 108 ARG A N 1
ATOM 831 C CA . ARG A 1 108 ? -14.031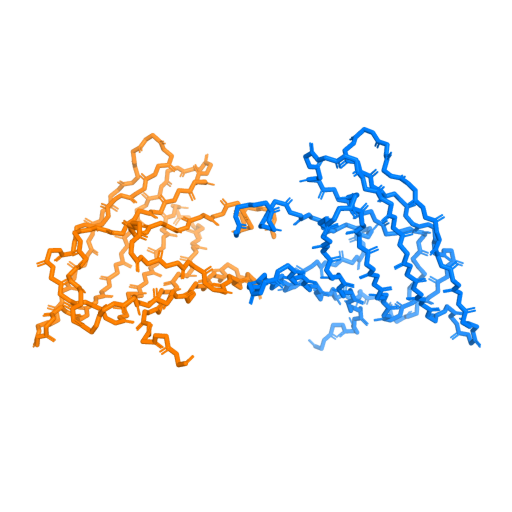 14.547 -3.162 1 75.44 108 ARG A CA 1
ATOM 832 C C . ARG A 1 108 ? -14.805 14.852 -4.438 1 75.44 108 ARG A C 1
ATOM 834 O O . ARG A 1 108 ? -15.547 15.836 -4.496 1 75.44 108 ARG A O 1
ATOM 841 N N . ILE A 1 109 ? -14.242 14.273 -5.617 1 57.88 109 ILE A N 1
ATOM 842 C CA . ILE A 1 109 ? -15.055 14.508 -6.801 1 57.88 109 ILE A CA 1
ATOM 843 C C . ILE A 1 109 ? -16.328 13.672 -6.727 1 57.88 109 ILE A C 1
ATOM 845 O O . ILE A 1 109 ? -16.297 12.516 -6.297 1 57.88 109 ILE A O 1
ATOM 849 N N . MET B 1 1 ? -9.094 1.551 4.234 1 88.19 1 MET B N 1
ATOM 850 C CA . MET B 1 1 ? -7.734 1.622 3.721 1 88.19 1 MET B CA 1
ATOM 851 C C . MET B 1 1 ? -6.789 0.765 4.559 1 88.19 1 MET B C 1
ATOM 853 O O . MET B 1 1 ? -5.949 0.048 4.016 1 88.19 1 MET B O 1
ATOM 857 N N . ASP B 1 2 ? -7.023 0.726 5.82 1 81.69 2 ASP B N 1
ATOM 858 C CA . ASP B 1 2 ? -6.133 -0.027 6.695 1 81.69 2 ASP B CA 1
ATOM 859 C C . ASP B 1 2 ? -6.129 -1.511 6.332 1 81.69 2 ASP B C 1
ATOM 861 O O . ASP B 1 2 ? -5.066 -2.102 6.129 1 81.69 2 ASP B O 1
ATOM 865 N N . ALA B 1 3 ? -7.352 -2.002 6.18 1 84.5 3 ALA B N 1
ATOM 866 C CA . ALA B 1 3 ? -7.453 -3.418 5.84 1 84.5 3 ALA B CA 1
ATOM 867 C C . ALA B 1 3 ? -6.848 -3.699 4.469 1 84.5 3 ALA B C 1
ATOM 869 O O . ALA B 1 3 ? -6.141 -4.691 4.289 1 84.5 3 ALA B O 1
ATOM 870 N N . LEU B 1 4 ? -7.09 -2.855 3.562 1 93.06 4 LEU B N 1
ATOM 871 C CA . LEU B 1 4 ? -6.57 -3.018 2.207 1 93.06 4 LEU B CA 1
ATOM 872 C C . LEU B 1 4 ? -5.047 -2.945 2.195 1 93.06 4 LEU B C 1
ATOM 874 O O . LEU B 1 4 ? -4.387 -3.779 1.571 1 93.06 4 LEU B O 1
ATOM 878 N N . GLN B 1 5 ? -4.516 -2.035 2.934 1 93.69 5 GLN B N 1
ATOM 879 C CA . GLN B 1 5 ? -3.082 -1.771 2.916 1 93.69 5 GLN B CA 1
ATOM 880 C C . GLN B 1 5 ? -2.309 -2.889 3.613 1 93.69 5 GLN B C 1
ATOM 882 O O . GLN B 1 5 ? -1.087 -2.982 3.479 1 93.69 5 GLN B O 1
ATOM 887 N N . ASN B 1 6 ? -2.986 -3.703 4.324 1 93.88 6 ASN B N 1
ATOM 888 C CA . ASN B 1 6 ? -2.326 -4.828 4.977 1 93.88 6 ASN B CA 1
ATOM 889 C C . ASN B 1 6 ? -2.074 -5.973 4.004 1 93.88 6 ASN B C 1
ATOM 891 O O . ASN B 1 6 ? -1.291 -6.879 4.293 1 93.88 6 ASN B O 1
ATOM 895 N N . VAL B 1 7 ? -2.838 -6 2.916 1 95.94 7 VAL B N 1
ATOM 896 C CA . VAL B 1 7 ? -2.697 -7.078 1.942 1 95.94 7 VAL B CA 1
ATOM 897 C C . VAL B 1 7 ? -1.29 -7.062 1.352 1 95.94 7 VAL B C 1
ATOM 899 O O . VAL B 1 7 ? -0.783 -6.004 0.971 1 95.94 7 VAL B O 1
ATOM 902 N N . ARG B 1 8 ? -0.675 -8.242 1.333 1 97.25 8 ARG B N 1
ATOM 903 C CA . ARG B 1 8 ? 0.635 -8.469 0.731 1 97.25 8 ARG B CA 1
ATOM 904 C C . ARG B 1 8 ? 0.569 -9.562 -0.324 1 97.25 8 ARG B C 1
ATOM 906 O O . ARG B 1 8 ? -0.205 -10.516 -0.191 1 97.25 8 ARG B O 1
ATOM 913 N N . VAL B 1 9 ? 1.327 -9.43 -1.312 1 97.75 9 VA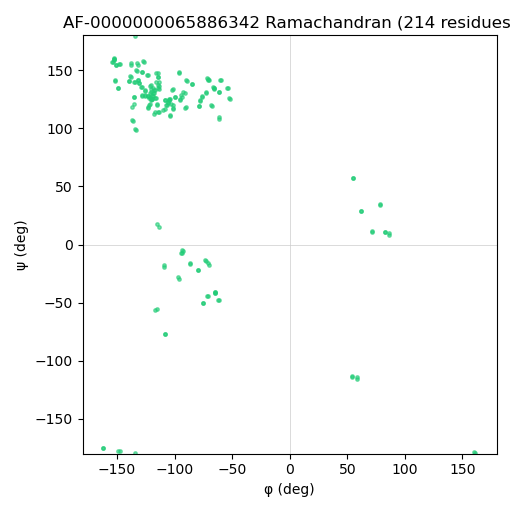L B N 1
ATOM 914 C CA . VAL B 1 9 ? 1.45 -10.484 -2.312 1 97.75 9 VAL B CA 1
ATOM 915 C C . VAL B 1 9 ? 2.92 -10.859 -2.492 1 97.75 9 VAL B C 1
ATOM 917 O O . VAL B 1 9 ? 3.785 -9.984 -2.57 1 97.75 9 VAL B O 1
ATOM 920 N N . HIS B 1 10 ? 3.143 -12.125 -2.465 1 96.88 10 HIS B N 1
ATOM 921 C CA . HIS B 1 10 ? 4.477 -12.68 -2.672 1 96.88 10 HIS B CA 1
ATOM 922 C C . HIS B 1 10 ? 4.461 -13.758 -3.75 1 96.88 10 HIS B C 1
ATOM 924 O O . HIS B 1 10 ? 3.551 -14.586 -3.793 1 96.88 10 HIS B O 1
ATOM 930 N N . ILE B 1 11 ? 5.359 -13.766 -4.609 1 95.06 11 ILE B N 1
ATOM 931 C CA . ILE B 1 11 ? 5.496 -14.82 -5.602 1 95.06 11 ILE B CA 1
ATOM 932 C C . ILE B 1 11 ? 6.719 -15.68 -5.281 1 95.06 11 ILE B C 1
ATOM 934 O O . ILE B 1 11 ? 6.59 -16.797 -4.777 1 95.06 11 ILE B O 1
ATOM 938 N N . ASP B 1 12 ? 7.836 -15.258 -5.543 1 90.06 12 ASP B N 1
ATOM 939 C CA . ASP B 1 12 ? 9.086 -15.914 -5.176 1 90.06 12 ASP B CA 1
ATOM 940 C C . ASP B 1 12 ? 10.258 -14.938 -5.258 1 90.06 12 ASP B C 1
ATOM 942 O O . ASP B 1 12 ? 10.062 -13.734 -5.43 1 90.06 12 ASP B O 1
ATOM 946 N N . LYS B 1 13 ? 11.406 -15.492 -5.035 1 86.12 13 LYS B N 1
ATOM 947 C CA . LYS B 1 13 ? 12.586 -14.641 -4.906 1 86.12 13 LYS B CA 1
ATOM 948 C C . LYS B 1 13 ? 12.969 -14.031 -6.25 1 86.12 13 LYS B C 1
ATOM 950 O O . LYS B 1 13 ? 13.766 -13.094 -6.309 1 86.12 13 LYS B O 1
ATOM 955 N N . HIS B 1 14 ? 12.5 -14.547 -7.301 1 87 14 HIS B N 1
ATOM 956 C CA . HIS B 1 14 ? 12.883 -14.07 -8.625 1 87 14 HIS B CA 1
ATOM 957 C C . HIS B 1 14 ? 11.922 -13.008 -9.133 1 87 14 HIS B C 1
ATOM 959 O O . HIS B 1 14 ? 12.125 -12.438 -10.211 1 87 14 HIS B O 1
ATOM 965 N N . HIS B 1 15 ? 10.938 -12.828 -8.375 1 90.56 15 HIS B N 1
ATOM 966 C CA . HIS B 1 15 ? 9.953 -11.805 -8.695 1 90.56 15 HIS B CA 1
ATOM 967 C C . HIS B 1 15 ? 9.898 -10.727 -7.613 1 90.56 15 HIS B C 1
ATOM 969 O O . HIS B 1 15 ? 9.453 -10.984 -6.496 1 90.56 15 HIS B O 1
ATOM 975 N N . ALA B 1 16 ? 10.32 -9.586 -8.023 1 90.81 16 ALA B N 1
ATOM 976 C CA . ALA B 1 16 ? 10.344 -8.477 -7.078 1 90.81 16 ALA B CA 1
ATOM 977 C C . ALA B 1 16 ? 9.133 -7.57 -7.27 1 90.81 16 ALA B C 1
ATOM 979 O O . ALA B 1 16 ? 8.82 -7.164 -8.391 1 90.81 16 ALA B O 1
ATOM 980 N N . CYS B 1 17 ? 8.461 -7.359 -6.219 1 95 17 CYS B N 1
ATOM 981 C CA . CYS B 1 17 ? 7.344 -6.426 -6.297 1 95 17 CYS B CA 1
ATOM 982 C C . CYS B 1 17 ? 7.836 -5.004 -6.539 1 95 17 CYS B C 1
ATOM 984 O O . CYS B 1 17 ? 8.531 -4.434 -5.695 1 95 17 CYS B O 1
ATOM 986 N N . ARG B 1 18 ? 7.441 -4.406 -7.617 1 95 18 ARG B N 1
ATOM 987 C CA . ARG B 1 18 ? 7.887 -3.062 -7.969 1 95 18 ARG B CA 1
ATOM 988 C C . ARG B 1 18 ? 6.859 -2.016 -7.551 1 95 18 ARG B C 1
ATOM 990 O O . ARG B 1 18 ? 7.195 -0.847 -7.355 1 95 18 ARG B O 1
ATOM 997 N N . ARG B 1 19 ? 5.68 -2.498 -7.531 1 96.62 19 ARG B N 1
ATOM 998 C CA . ARG B 1 19 ? 4.602 -1.539 -7.309 1 96.62 19 ARG B CA 1
ATOM 999 C C . ARG B 1 19 ? 3.436 -2.188 -6.57 1 96.62 19 ARG B C 1
ATOM 1001 O O . ARG B 1 19 ? 3.053 -3.318 -6.875 1 96.62 19 ARG B O 1
ATOM 1008 N N . ALA B 1 20 ? 2.875 -1.529 -5.559 1 97.94 20 ALA B N 1
ATOM 1009 C CA . ALA B 1 20 ? 1.634 -1.876 -4.871 1 97.94 20 ALA B CA 1
ATOM 1010 C C . ALA B 1 20 ? 0.687 -0.68 -4.812 1 97.94 20 ALA B C 1
ATOM 1012 O O . ALA B 1 20 ? 1.075 0.405 -4.371 1 97.94 20 ALA B O 1
ATOM 1013 N N . LEU B 1 21 ? -0.526 -0.903 -5.234 1 98.19 21 LEU B N 1
ATOM 1014 C CA . LEU B 1 21 ? -1.538 0.146 -5.266 1 98.19 21 LEU B CA 1
ATOM 1015 C C . LEU B 1 21 ? -2.791 -0.284 -4.512 1 98.19 21 LEU B C 1
ATOM 1017 O O . LEU B 1 21 ? -3.316 -1.376 -4.738 1 98.19 21 LEU B O 1
ATOM 1021 N N . PHE B 1 22 ? -3.248 0.562 -3.592 1 97.62 22 PHE B N 1
ATOM 1022 C CA . PHE B 1 22 ? -4.496 0.37 -2.859 1 97.62 22 PHE B CA 1
ATOM 1023 C C . PHE B 1 22 ? -5.457 1.521 -3.119 1 97.62 22 PHE B C 1
ATOM 1025 O O . PHE B 1 22 ? -5.086 2.689 -2.994 1 97.62 22 PHE B O 1
ATOM 1032 N N . GLU B 1 23 ? -6.648 1.161 -3.506 1 96.31 23 GLU B N 1
ATOM 1033 C CA . GLU B 1 23 ? -7.641 2.182 -3.834 1 96.31 23 GLU B CA 1
ATOM 1034 C C . GLU B 1 23 ? -9 1.848 -3.223 1 96.31 23 GLU B C 1
ATOM 1036 O O . GLU B 1 23 ? -9.43 0.693 -3.25 1 96.31 23 GLU B O 1
ATOM 1041 N N . THR B 1 24 ? -9.664 2.895 -2.715 1 91.62 24 THR B N 1
ATOM 1042 C CA . THR B 1 24 ? -11.016 2.721 -2.189 1 91.62 24 THR B CA 1
ATOM 1043 C C . THR B 1 24 ? -12.047 2.816 -3.309 1 91.62 24 THR B C 1
ATOM 1045 O O . THR B 1 24 ? -11.867 3.586 -4.258 1 91.62 24 THR B O 1
ATOM 1048 N N . PRO B 1 25 ? -13.117 1.957 -3.379 1 89.69 25 PRO B N 1
ATOM 1049 C CA . PRO B 1 25 ? -13.344 0.956 -2.334 1 89.69 25 PRO B CA 1
ATOM 1050 C C . PRO B 1 25 ? -12.758 -0.408 -2.688 1 89.69 25 PRO B C 1
ATOM 1052 O O . PRO B 1 25 ? -12.914 -0.879 -3.818 1 89.69 25 PRO B O 1
ATOM 1055 N N . ASN B 1 26 ? -11.945 -1.089 -2.025 1 94.19 26 ASN B N 1
ATOM 1056 C CA . ASN B 1 26 ? -11.641 -2.51 -1.901 1 94.19 26 ASN B CA 1
ATOM 1057 C C . ASN B 1 26 ? -10.805 -3.008 -3.08 1 94.19 26 ASN B C 1
ATOM 1059 O O . ASN B 1 26 ? -11.078 -4.078 -3.627 1 94.19 26 ASN B O 1
ATOM 1063 N N . ARG B 1 27 ? -9.953 -2.158 -3.578 1 97.12 27 ARG B N 1
ATOM 1064 C CA . ARG B 1 27 ? -9.117 -2.586 -4.695 1 97.12 27 ARG B CA 1
ATOM 1065 C C . ARG B 1 27 ? -7.641 -2.578 -4.316 1 97.12 27 ARG B C 1
ATOM 1067 O O . ARG B 1 27 ? -7.148 -1.61 -3.73 1 97.12 27 ARG B O 1
ATOM 1074 N N . ALA B 1 28 ? -6.977 -3.627 -4.641 1 98 28 ALA B N 1
ATOM 1075 C CA . ALA B 1 28 ? -5.527 -3.752 -4.5 1 98 28 ALA B CA 1
ATOM 1076 C C . ALA B 1 28 ? -4.895 -4.277 -5.785 1 98 28 ALA B C 1
ATOM 1078 O O . ALA B 1 28 ? -5.441 -5.176 -6.43 1 98 28 ALA B O 1
ATOM 1079 N N . SER B 1 29 ? -3.766 -3.732 -6.16 1 97.94 29 SER B N 1
ATOM 1080 C CA . SER B 1 29 ? -3.035 -4.219 -7.328 1 97.94 29 SER B CA 1
ATOM 1081 C C . SER B 1 29 ? -1.535 -4.266 -7.059 1 97.94 29 SER B C 1
ATOM 1083 O O . SER B 1 29 ? -0.986 -3.373 -6.41 1 97.94 29 SER B O 1
ATOM 1085 N N . PHE B 1 30 ? -0.893 -5.219 -7.609 1 98 30 PHE B N 1
ATOM 1086 C CA . PHE B 1 30 ? 0.544 -5.41 -7.461 1 98 30 PHE B CA 1
ATOM 1087 C C . PHE B 1 30 ? 1.202 -5.652 -8.812 1 98 30 PHE B C 1
ATOM 1089 O O . PHE B 1 30 ? 0.651 -6.363 -9.656 1 98 30 PHE B O 1
ATOM 1096 N N . THR B 1 31 ? 2.396 -5.086 -9 1 97.19 31 THR B N 1
ATOM 1097 C CA . THR B 1 31 ? 3.191 -5.336 -10.195 1 97.19 31 THR B CA 1
ATOM 1098 C C . THR B 1 31 ? 4.57 -5.879 -9.828 1 97.19 31 THR B C 1
ATOM 1100 O O . THR B 1 31 ? 5.285 -5.277 -9.023 1 97.19 31 THR B O 1
ATOM 1103 N N . PHE B 1 32 ? 4.883 -6.961 -10.445 1 96 32 PHE B N 1
ATOM 1104 C CA . PHE B 1 32 ? 6.16 -7.625 -10.195 1 96 32 PHE B CA 1
ATOM 1105 C C . PHE B 1 32 ? 7.039 -7.582 -11.438 1 96 32 PHE B C 1
ATOM 1107 O O . PHE B 1 32 ? 6.551 -7.73 -12.562 1 96 32 PHE B O 1
ATOM 1114 N N . ASP B 1 33 ? 8.281 -7.434 -11.094 1 92.12 33 ASP B N 1
ATOM 1115 C CA . ASP B 1 33 ? 9.297 -7.617 -12.125 1 92.12 33 ASP B CA 1
ATOM 1116 C C . ASP B 1 33 ? 9.781 -9.062 -12.172 1 92.12 33 ASP B C 1
ATOM 1118 O O . ASP B 1 33 ? 10.086 -9.656 -11.133 1 92.12 33 ASP B O 1
ATOM 1122 N N . ARG B 1 34 ? 9.766 -9.539 -13.32 1 87.5 34 ARG B N 1
ATOM 1123 C CA . ARG B 1 34 ? 10.328 -10.867 -13.531 1 87.5 34 ARG B CA 1
ATOM 1124 C C . ARG B 1 34 ? 11.789 -10.781 -13.961 1 87.5 34 ARG B C 1
ATOM 1126 O O . ARG B 1 34 ? 12.125 -10.055 -14.898 1 87.5 34 ARG B O 1
ATOM 1133 N N . ALA B 1 35 ? 12.656 -11.461 -13.289 1 79.94 35 ALA B N 1
ATOM 1134 C CA . ALA B 1 35 ? 14.078 -11.406 -13.594 1 79.94 35 ALA B CA 1
ATOM 1135 C C . ALA B 1 35 ? 14.398 -12.125 -14.898 1 79.94 35 ALA B C 1
ATOM 1137 O O . ALA B 1 35 ? 15.242 -11.672 -15.672 1 79.94 35 ALA B O 1
ATOM 1138 N N . THR B 1 36 ? 13.844 -13.281 -15.125 1 78.81 36 THR B N 1
ATOM 1139 C CA . THR B 1 36 ? 14.109 -14.07 -16.328 1 78.81 36 THR B CA 1
ATOM 1140 C C . THR B 1 36 ? 12.812 -14.312 -17.109 1 78.81 36 THR B C 1
ATOM 1142 O O . THR B 1 36 ? 11.773 -14.617 -16.516 1 78.81 36 THR B O 1
ATOM 1145 N N . ALA B 1 37 ? 13.086 -14.141 -18.375 1 71 37 ALA B N 1
ATOM 1146 C CA . ALA B 1 37 ? 11.93 -14.383 -19.234 1 71 37 ALA B CA 1
ATOM 1147 C C . ALA B 1 37 ? 11.344 -15.766 -18.984 1 71 37 ALA B C 1
ATOM 1149 O O . ALA B 1 37 ? 12.086 -16.734 -18.766 1 71 37 ALA B O 1
ATOM 1150 N N . ASP B 1 38 ? 10.039 -15.859 -18.875 1 70.69 38 ASP B N 1
ATOM 1151 C CA . ASP B 1 38 ? 9.281 -17.109 -18.812 1 70.69 38 ASP B CA 1
ATOM 1152 C C . ASP B 1 38 ? 9.484 -17.828 -17.484 1 70.69 38 ASP B C 1
ATOM 1154 O O . ASP B 1 38 ? 9.383 -19.047 -17.406 1 70.69 38 ASP B O 1
ATOM 1158 N N . ALA B 1 39 ? 10.07 -17.109 -16.609 1 81.62 39 ALA B N 1
ATOM 1159 C CA . ALA B 1 39 ? 10.211 -17.719 -15.305 1 81.62 39 ALA B CA 1
ATOM 1160 C C . ALA B 1 39 ? 8.867 -18.234 -14.789 1 81.62 39 ALA B C 1
ATOM 1162 O O . ALA B 1 39 ? 7.855 -17.547 -14.883 1 81.62 39 ALA B O 1
ATOM 1163 N N . SER B 1 40 ? 8.977 -19.516 -14.484 1 89 40 SER B N 1
ATOM 1164 C CA . SER B 1 40 ? 7.77 -20.141 -13.953 1 89 40 SER B CA 1
ATOM 1165 C C . SER B 1 40 ? 7.48 -19.672 -12.539 1 89 40 SER B C 1
ATOM 1167 O O . SER B 1 40 ? 8.398 -19.391 -11.766 1 89 40 SER B O 1
ATOM 1169 N N . ILE B 1 41 ? 6.254 -19.531 -12.289 1 93.69 41 ILE B N 1
ATOM 1170 C CA . ILE B 1 41 ? 5.77 -19.234 -10.945 1 93.69 41 ILE B CA 1
ATOM 1171 C C . ILE B 1 41 ? 5.168 -20.484 -10.328 1 93.69 41 ILE B C 1
ATOM 1173 O O . ILE B 1 41 ? 4.332 -21.156 -10.938 1 93.69 41 ILE B O 1
ATOM 1177 N N . ALA B 1 42 ? 5.664 -20.828 -9.18 1 96 42 ALA B N 1
ATOM 1178 C CA . ALA B 1 42 ? 5.07 -21.969 -8.484 1 96 42 ALA B CA 1
ATOM 1179 C C . ALA B 1 42 ? 3.736 -21.594 -7.852 1 96 42 ALA B C 1
ATOM 1181 O O . ALA B 1 42 ? 2.734 -22.281 -8.031 1 96 42 ALA B O 1
ATOM 1182 N N . SER B 1 43 ? 3.715 -20.516 -7.121 1 97.38 43 SER B N 1
ATOM 1183 C CA . SER B 1 43 ? 2.502 -20.062 -6.445 1 97.38 43 SER B CA 1
ATOM 1184 C C . SER B 1 43 ? 2.527 -18.562 -6.207 1 97.38 43 SER B C 1
ATOM 1186 O O . SER B 1 43 ? 3.588 -17.922 -6.277 1 97.38 43 SER B O 1
ATOM 1188 N N . ILE B 1 44 ? 1.432 -18.062 -6.066 1 97.62 44 ILE B N 1
ATOM 1189 C CA . ILE B 1 44 ? 1.224 -16.703 -5.57 1 97.62 44 ILE B CA 1
ATOM 1190 C C . ILE B 1 44 ? 0.652 -16.75 -4.156 1 97.62 44 ILE B C 1
ATOM 1192 O O . ILE B 1 44 ? -0.384 -17.375 -3.918 1 97.62 44 ILE B O 1
ATOM 1196 N N . GLU B 1 45 ? 1.315 -16.109 -3.279 1 98.19 45 GLU B N 1
ATOM 1197 C CA . GLU B 1 45 ? 0.855 -16.047 -1.895 1 98.19 45 GLU B CA 1
ATOM 1198 C C . GLU B 1 45 ? 0.25 -14.688 -1.572 1 98.19 45 GLU B C 1
ATOM 1200 O O . GLU B 1 45 ? 0.881 -13.656 -1.795 1 98.19 45 GLU B O 1
ATOM 1205 N N . ILE B 1 46 ? -0.933 -14.711 -1.13 1 97.94 46 ILE B N 1
ATOM 1206 C CA . ILE B 1 46 ? -1.624 -13.531 -0.625 1 97.94 46 ILE B CA 1
ATOM 1207 C C . ILE B 1 46 ? -1.699 -13.586 0.899 1 97.94 46 ILE B C 1
ATOM 1209 O O . ILE B 1 46 ? -2.25 -14.531 1.465 1 97.94 46 ILE B O 1
ATOM 1213 N N . SER B 1 47 ? -1.147 -12.539 1.572 1 97 47 SER B N 1
ATOM 1214 C CA . SER B 1 47 ? -1.1 -12.555 3.031 1 97 47 SER B CA 1
ATOM 1215 C C . SER B 1 47 ? -1.539 -11.211 3.611 1 97 47 SER B C 1
ATOM 1217 O O . SER B 1 47 ? -1.985 -10.328 2.877 1 97 47 SER B O 1
ATOM 1219 N N . GLY B 1 48 ? -1.525 -11.148 5.008 1 94.94 48 GLY B N 1
ATOM 1220 C CA . GLY B 1 48 ? -1.969 -9.945 5.691 1 94.94 48 GLY B CA 1
ATOM 1221 C C . GLY B 1 48 ? -3.475 -9.875 5.859 1 94.94 48 GLY B C 1
ATOM 1222 O O . GLY B 1 48 ? -4.02 -8.812 6.16 1 94.94 48 GLY B O 1
ATOM 1223 N N . LEU B 1 49 ? -4.07 -11 5.555 1 93.88 49 LEU B N 1
ATOM 1224 C CA . LEU B 1 49 ? -5.527 -11.07 5.652 1 93.88 49 LEU B CA 1
ATOM 1225 C C . LEU B 1 49 ? -5.969 -11.25 7.102 1 93.88 49 LEU B C 1
ATOM 1227 O O . LEU B 1 49 ? -5.598 -12.234 7.746 1 93.88 49 LEU B O 1
ATOM 1231 N N . ARG B 1 50 ? -6.715 -10.328 7.633 1 90.25 50 ARG B N 1
ATOM 1232 C CA . ARG B 1 50 ? -7.109 -10.328 9.039 1 90.25 50 ARG B CA 1
ATOM 1233 C C . ARG B 1 50 ? -8.383 -11.148 9.242 1 90.25 50 ARG B C 1
ATOM 1235 O O . ARG B 1 50 ? -8.75 -11.445 10.383 1 90.25 50 ARG B O 1
ATOM 1242 N N . ARG B 1 51 ? -9.055 -11.422 8.164 1 91.31 51 ARG B N 1
ATOM 1243 C CA . ARG B 1 51 ? -10.258 -12.234 8.172 1 91.31 51 ARG B CA 1
ATOM 1244 C C . ARG B 1 51 ? -10.156 -13.375 7.168 1 91.31 51 ARG B C 1
ATOM 1246 O O . ARG B 1 51 ? -9.289 -13.367 6.289 1 91.31 51 ARG B O 1
ATOM 1253 N N . PRO B 1 52 ? -10.984 -14.438 7.43 1 94.25 52 PRO B N 1
ATOM 1254 C CA . PRO B 1 52 ? -11.008 -15.5 6.418 1 94.25 52 PRO B CA 1
ATOM 1255 C C . PRO B 1 52 ? -11.602 -15.039 5.094 1 94.25 52 PRO B C 1
ATOM 1257 O O . PRO B 1 52 ? -12.641 -14.367 5.078 1 94.25 52 PRO B O 1
ATOM 1260 N N . TYR B 1 53 ? -10.961 -15.375 4.062 1 96.12 53 TYR B N 1
ATOM 1261 C CA . TYR B 1 53 ? -11.438 -15.055 2.723 1 96.12 53 TYR B CA 1
ATOM 1262 C C . TYR B 1 53 ? -11.477 -16.297 1.847 1 96.12 53 TYR B C 1
ATOM 1264 O O . TYR B 1 53 ? -10.711 -17.25 2.062 1 96.12 53 TYR B O 1
ATOM 1272 N N . GLU B 1 54 ? -12.414 -16.281 0.972 1 97.44 54 GLU B N 1
ATOM 1273 C CA . GLU B 1 54 ? -12.359 -17.156 -0.187 1 97.44 54 GLU B CA 1
ATOM 1274 C C . GLU B 1 54 ? -11.914 -16.406 -1.438 1 97.44 54 GLU B C 1
ATOM 1276 O O . GLU B 1 54 ? -12.391 -15.305 -1.707 1 97.44 54 GLU B O 1
ATOM 1281 N N . CYS B 1 55 ? -11 -17.047 -2.082 1 98.12 55 CYS B N 1
ATOM 1282 C CA . CYS B 1 55 ? -10.445 -16.438 -3.281 1 98.12 55 CYS B CA 1
ATOM 1283 C C . CYS B 1 55 ? -11.047 -17.047 -4.539 1 98.12 55 CYS B C 1
ATOM 1285 O O . CYS B 1 55 ? -10.938 -18.25 -4.762 1 98.12 55 CYS B O 1
ATOM 1287 N N . PHE B 1 56 ? -11.695 -16.188 -5.344 1 98.38 56 PHE B N 1
ATOM 1288 C CA . PHE B 1 56 ? -12.156 -16.547 -6.68 1 98.38 56 PHE B CA 1
ATOM 1289 C C . PHE B 1 56 ? -11.398 -15.758 -7.746 1 98.38 56 PHE B C 1
ATOM 1291 O O . PHE B 1 56 ? -11.477 -14.531 -7.793 1 98.38 56 PHE B O 1
ATOM 1298 N N . GLY B 1 57 ? -10.633 -16.484 -8.516 1 98 57 GLY B N 1
ATOM 1299 C CA . GLY B 1 57 ? -9.828 -15.758 -9.477 1 98 57 GLY B CA 1
ATOM 1300 C C . GLY B 1 57 ? -9.594 -16.516 -10.766 1 98 57 GLY B C 1
ATOM 1301 O O . GLY B 1 57 ? -10.18 -17.578 -10.984 1 98 57 GLY B O 1
ATOM 1302 N N . LYS B 1 58 ? -8.828 -15.914 -11.656 1 97.88 58 LYS B N 1
ATOM 1303 C CA . LYS B 1 58 ? -8.406 -16.547 -12.898 1 97.88 58 LYS B CA 1
ATOM 1304 C C . LYS B 1 58 ? -7.059 -16 -13.367 1 97.88 58 LYS B C 1
ATOM 1306 O O . LYS B 1 58 ? -6.656 -14.906 -12.977 1 97.88 58 LYS B O 1
ATOM 1311 N N . MET B 1 59 ? -6.473 -16.797 -14.047 1 96.56 59 MET B N 1
ATOM 1312 C CA . MET B 1 59 ? -5.207 -16.438 -14.672 1 96.56 59 MET B CA 1
ATOM 1313 C C . MET B 1 59 ? -4.973 -17.234 -15.938 1 96.56 59 MET B C 1
ATOM 1315 O O . MET B 1 59 ? -5.676 -18.219 -16.203 1 96.56 59 MET B O 1
ATOM 1319 N N . VAL B 1 60 ? -4.098 -16.703 -16.766 1 92.25 60 VAL B N 1
ATOM 1320 C CA . VAL B 1 60 ? -3.607 -17.453 -17.922 1 92.25 60 VAL B CA 1
ATOM 1321 C C . VAL B 1 60 ? -2.219 -18.016 -17.609 1 92.25 60 VAL B C 1
ATOM 1323 O O . VAL B 1 60 ? -1.298 -17.266 -17.281 1 92.25 60 VAL B O 1
ATOM 1326 N N . VAL B 1 61 ? -2.117 -19.297 -17.594 1 92.94 61 VAL B N 1
ATOM 1327 C CA . VAL B 1 61 ? -0.845 -20 -17.422 1 92.94 61 VAL B CA 1
ATOM 1328 C C . VAL B 1 61 ? -0.428 -20.656 -18.734 1 92.94 61 VAL B C 1
ATOM 1330 O O . VAL B 1 61 ? -1.078 -21.594 -19.203 1 92.94 61 VAL B O 1
ATOM 1333 N N . GLY B 1 62 ? 0.742 -20.125 -19.188 1 88 62 GLY B N 1
ATOM 1334 C CA . GLY B 1 62 ? 1.003 -20.531 -20.562 1 88 62 GLY B CA 1
ATOM 1335 C C . GLY B 1 62 ? -0.106 -20.125 -21.516 1 88 62 GLY B C 1
ATOM 1336 O O . GLY B 1 62 ? -0.401 -18.938 -21.688 1 88 62 GLY B O 1
ATOM 1337 N N . ASP B 1 63 ? -0.814 -21.078 -22.125 1 88.5 63 ASP B N 1
ATOM 1338 C CA . ASP B 1 63 ? -1.88 -20.812 -23.078 1 88.5 63 ASP B CA 1
ATOM 1339 C C . ASP B 1 63 ? -3.234 -21.25 -22.531 1 88.5 63 ASP B C 1
ATOM 1341 O O . ASP B 1 63 ? -4.203 -21.375 -23.297 1 88.5 63 ASP B O 1
ATOM 1345 N N . ALA B 1 64 ? -3.281 -21.469 -21.297 1 94.56 64 ALA B N 1
ATOM 1346 C CA . ALA B 1 64 ? -4.523 -21.984 -20.734 1 94.56 64 ALA B CA 1
ATOM 1347 C C . ALA B 1 64 ? -5.102 -21.031 -19.703 1 94.56 64 ALA B C 1
ATOM 1349 O O . ALA B 1 64 ? -4.367 -20.484 -18.875 1 94.56 64 ALA B O 1
ATOM 1350 N N . LEU B 1 65 ? -6.375 -20.859 -19.859 1 95.31 65 LEU B N 1
ATOM 1351 C CA . LEU B 1 65 ? -7.086 -20.141 -18.812 1 95.31 65 LEU B CA 1
ATOM 1352 C C . LEU B 1 65 ? -7.305 -21.031 -17.594 1 95.31 65 LEU B C 1
ATOM 1354 O O . LEU B 1 65 ? -7.855 -22.141 -17.719 1 95.31 65 LEU B O 1
ATOM 1358 N N . VAL B 1 66 ? -6.941 -20.641 -16.406 1 96.44 66 VAL B N 1
ATOM 1359 C CA . VAL B 1 66 ? -7.062 -21.406 -15.172 1 96.44 66 VAL B CA 1
ATOM 1360 C C . VAL B 1 66 ? -7.953 -20.641 -14.188 1 96.44 66 VAL B C 1
ATOM 1362 O O . VAL B 1 66 ? -7.719 -19.469 -13.906 1 96.44 66 VAL B O 1
ATOM 1365 N N . HIS B 1 67 ? -8.977 -21.312 -13.734 1 97.31 67 HIS B N 1
ATOM 1366 C CA . HIS B 1 67 ? -9.82 -20.766 -12.68 1 97.31 67 HIS B CA 1
ATOM 1367 C C . HIS B 1 67 ? -9.297 -21.141 -11.297 1 97.31 67 HIS B C 1
ATOM 1369 O O . HIS B 1 67 ? -8.844 -22.266 -11.094 1 97.31 67 HIS B O 1
ATOM 1375 N N . VAL B 1 68 ? -9.383 -20.234 -10.438 1 97.56 68 VAL B N 1
ATOM 1376 C CA . VAL B 1 68 ? -8.836 -20.406 -9.102 1 97.56 68 VAL B CA 1
ATOM 1377 C C . VAL B 1 68 ? -9.961 -20.312 -8.07 1 97.56 68 VAL B C 1
ATOM 1379 O O . VAL B 1 68 ? -10.812 -19.422 -8.148 1 97.56 68 VAL B O 1
ATOM 1382 N N . ARG B 1 69 ? -10.055 -21.203 -7.191 1 97.88 69 ARG B N 1
ATOM 1383 C CA . ARG B 1 69 ? -10.867 -21.156 -5.98 1 97.88 69 ARG B CA 1
ATOM 1384 C C . ARG B 1 69 ? -10.086 -21.672 -4.777 1 97.88 69 ARG B C 1
ATOM 1386 O O . ARG B 1 69 ? -9.781 -22.859 -4.695 1 97.88 69 ARG B O 1
ATOM 1393 N N . GLU B 1 70 ? -9.688 -20.781 -3.922 1 97.88 70 GLU B N 1
ATOM 1394 C CA . GLU B 1 70 ? -8.883 -21.109 -2.752 1 97.88 70 GLU B CA 1
ATOM 1395 C C . GLU B 1 70 ? -9.445 -20.469 -1.489 1 97.88 70 GLU B C 1
ATOM 1397 O O . GLU B 1 70 ? -10.141 -19.453 -1.562 1 97.88 70 GLU B O 1
ATOM 1402 N N . ARG B 1 71 ? -9.195 -21.031 -0.346 1 95.69 71 ARG B N 1
ATOM 1403 C CA . ARG B 1 71 ? -9.602 -20.469 0.936 1 95.69 71 ARG B CA 1
ATOM 1404 C C . ARG B 1 71 ? -8.398 -20.062 1.771 1 95.69 71 ARG B C 1
ATOM 1406 O O . ARG B 1 71 ? -7.332 -20.672 1.669 1 9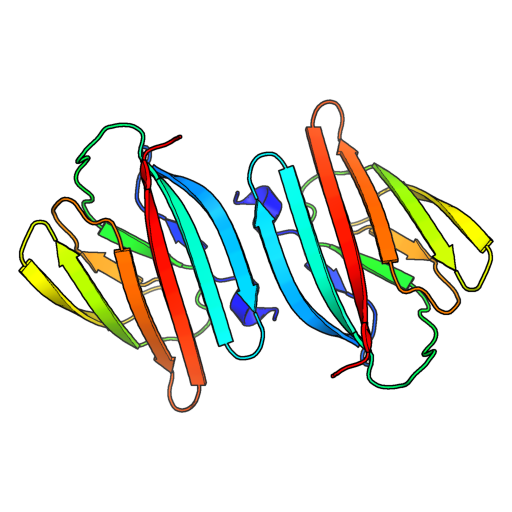5.69 71 ARG B O 1
ATOM 1413 N N . SER B 1 72 ? -8.625 -19.047 2.5 1 94.62 72 SER B N 1
ATOM 1414 C CA . SER B 1 72 ? -7.539 -18.625 3.383 1 94.62 72 SER B CA 1
ATOM 1415 C C . SER B 1 72 ? -7.332 -19.625 4.516 1 94.62 72 SER B C 1
ATOM 1417 O O . SER B 1 72 ? -8.297 -20.203 5.023 1 94.62 72 SER B O 1
ATOM 1419 N N . ALA B 1 73 ? -6.156 -19.828 4.82 1 91.94 73 ALA B N 1
ATOM 1420 C CA . ALA B 1 73 ? -5.711 -20.578 5.988 1 91.94 73 ALA B CA 1
ATOM 1421 C C . ALA B 1 73 ? -4.574 -19.859 6.703 1 91.94 73 ALA B C 1
ATOM 1423 O O . ALA B 1 73 ? -3.566 -19.5 6.086 1 91.94 73 ALA B O 1
ATOM 1424 N N . GLY B 1 74 ? -4.707 -19.625 8.023 1 91.5 74 GLY B N 1
ATOM 1425 C CA . GLY B 1 74 ? -3.662 -18.953 8.773 1 91.5 74 GLY B CA 1
ATOM 1426 C C . GLY B 1 74 ? -3.402 -17.531 8.289 1 91.5 74 GLY B C 1
ATOM 1427 O O . GLY B 1 74 ? -2.254 -17.078 8.258 1 91.5 74 GLY B O 1
ATOM 1428 N N . GLY B 1 75 ? -4.316 -16.906 7.777 1 91.5 75 GLY B N 1
ATOM 1429 C CA . GLY B 1 75 ? -4.203 -15.508 7.379 1 91.5 75 GLY B CA 1
ATOM 1430 C C . GLY B 1 75 ? -3.631 -15.336 5.984 1 91.5 75 GLY B C 1
ATOM 1431 O O . GLY B 1 75 ? -3.217 -14.234 5.609 1 91.5 75 GLY B O 1
ATOM 1432 N N . LYS B 1 76 ? -3.52 -16.516 5.273 1 96.69 76 LYS B N 1
ATOM 1433 C CA . LYS B 1 76 ? -2.959 -16.406 3.93 1 96.69 76 LYS B CA 1
ATOM 1434 C C . LYS B 1 76 ? -3.725 -17.281 2.938 1 96.69 76 LYS B C 1
ATOM 1436 O O . LYS B 1 76 ? -4.473 -18.172 3.338 1 96.69 76 LYS B O 1
ATOM 1441 N N . ILE B 1 77 ? -3.684 -16.922 1.726 1 98 77 ILE B N 1
ATOM 1442 C CA . ILE B 1 77 ? -4.137 -17.734 0.601 1 98 77 ILE B CA 1
ATOM 1443 C C . ILE B 1 77 ? -2.957 -18.062 -0.311 1 98 77 ILE B C 1
ATOM 1445 O O . ILE B 1 77 ? -2.195 -17.172 -0.693 1 98 77 ILE B O 1
ATOM 1449 N N . VAL B 1 78 ? -2.807 -19.297 -0.542 1 98.19 78 VAL B N 1
ATOM 1450 C CA . VAL B 1 78 ? -1.793 -19.734 -1.501 1 98.19 78 VAL B CA 1
ATOM 1451 C C . VAL B 1 78 ? -2.465 -20.219 -2.783 1 98.19 78 VAL B C 1
ATOM 1453 O O . VAL B 1 78 ? -3.281 -21.141 -2.752 1 98.19 78 VAL B O 1
ATOM 1456 N N . VAL B 1 79 ? -2.158 -19.594 -3.85 1 98 79 VAL B N 1
ATOM 1457 C CA . VAL B 1 79 ? -2.719 -19.938 -5.152 1 98 79 VAL B CA 1
ATOM 1458 C C . VAL B 1 79 ? -1.684 -20.688 -5.984 1 98 79 VAL B C 1
ATOM 1460 O O . VAL B 1 79 ? -0.691 -20.109 -6.43 1 98 79 VAL B O 1
ATOM 1463 N N . PRO B 1 80 ? -1.89 -21.875 -6.215 1 97.31 80 PRO B N 1
ATOM 1464 C CA . PRO B 1 80 ? -0.963 -22.609 -7.086 1 97.31 80 PRO B CA 1
ATOM 1465 C C . PRO B 1 80 ? -0.992 -22.109 -8.531 1 97.31 80 PRO B C 1
ATOM 1467 O O . PRO B 1 80 ? -2.066 -21.828 -9.062 1 97.31 80 PRO B O 1
ATOM 1470 N N . VAL B 1 81 ? 0.134 -21.953 -9.078 1 96.06 81 VAL B N 1
ATOM 1471 C CA . VAL B 1 81 ? 0.228 -21.516 -10.469 1 96.06 81 VAL B CA 1
ATOM 1472 C C . VAL B 1 81 ? 0.898 -22.594 -11.312 1 96.06 81 VAL B C 1
ATOM 1474 O O . VAL B 1 81 ? 0.307 -23.109 -12.266 1 96.06 81 VAL B O 1
ATOM 1477 N N . ASN B 1 82 ? 2.064 -23.031 -10.984 1 93.75 82 ASN B N 1
ATOM 1478 C CA . ASN B 1 82 ? 2.863 -24.078 -11.602 1 93.75 82 ASN B CA 1
ATOM 1479 C C . ASN B 1 82 ? 3.07 -23.828 -13.086 1 93.75 82 ASN B C 1
ATOM 1481 O O . ASN B 1 82 ? 2.826 -24.719 -13.914 1 93.75 82 ASN B O 1
ATOM 1485 N N . GLY B 1 83 ? 3.605 -22.734 -13.43 1 92.5 83 GLY B N 1
ATOM 1486 C CA . GLY B 1 83 ? 3.885 -22.344 -14.805 1 92.5 83 GLY B CA 1
ATOM 1487 C C . GLY B 1 83 ? 4.09 -20.859 -14.984 1 92.5 83 GLY B C 1
ATOM 1488 O O . GLY B 1 83 ? 4.172 -20.109 -14 1 92.5 83 GLY B O 1
ATOM 1489 N N . PRO B 1 84 ? 4.34 -20.406 -16.219 1 90.31 84 PRO B N 1
ATOM 1490 C CA . PRO B 1 84 ? 4.469 -18.969 -16.484 1 90.31 84 PRO B CA 1
ATOM 1491 C C . PRO B 1 84 ? 3.131 -18.234 -16.422 1 90.31 84 PRO B C 1
ATOM 1493 O O . PRO B 1 84 ? 2.123 -18.75 -16.922 1 90.31 84 PRO B O 1
ATOM 1496 N N . ALA B 1 85 ? 3.059 -17.188 -15.734 1 92.19 85 ALA B N 1
ATOM 1497 C CA . ALA B 1 85 ? 1.87 -16.344 -15.664 1 92.19 85 ALA B CA 1
ATOM 1498 C C . ALA B 1 85 ? 2.246 -14.867 -15.672 1 92.19 85 ALA B C 1
ATOM 1500 O O . ALA B 1 85 ? 3.213 -14.461 -15.023 1 92.19 85 ALA B O 1
ATOM 1501 N N . ASP B 1 86 ? 1.418 -14.07 -16.406 1 91.69 86 ASP B N 1
ATOM 1502 C CA . ASP B 1 86 ? 1.694 -12.641 -16.484 1 91.69 86 ASP B CA 1
ATOM 1503 C C . ASP B 1 86 ? 0.66 -11.828 -15.703 1 91.69 86 ASP B C 1
ATOM 1505 O O . ASP B 1 86 ? 0.875 -10.656 -15.414 1 91.69 86 ASP B O 1
ATOM 1509 N N . PHE B 1 87 ? -0.412 -12.562 -15.477 1 94.62 87 PHE B N 1
ATOM 1510 C CA . PHE B 1 87 ? -1.491 -11.828 -14.828 1 94.62 87 PHE B CA 1
ATOM 1511 C C . PHE B 1 87 ? -2.361 -12.766 -14 1 94.62 87 PHE B C 1
ATOM 1513 O O . PHE B 1 87 ? -2.598 -13.906 -14.391 1 94.62 87 PHE B O 1
ATOM 1520 N N . PHE B 1 88 ? -2.797 -12.305 -12.859 1 97.69 88 PHE B N 1
ATOM 1521 C CA . PHE B 1 88 ? -3.746 -12.977 -11.977 1 97.69 88 PHE B CA 1
ATOM 1522 C C . PHE B 1 88 ? -4.777 -11.992 -11.438 1 97.69 88 PHE B C 1
ATOM 1524 O O . PHE B 1 88 ? -4.418 -10.961 -10.875 1 97.69 88 PHE B O 1
ATOM 1531 N N . THR B 1 89 ? -6.09 -12.195 -11.734 1 98.38 89 THR B N 1
ATOM 1532 C CA . THR B 1 89 ? -7.168 -11.383 -11.188 1 98.38 89 THR B CA 1
ATOM 1533 C C . THR B 1 89 ? -8.055 -12.211 -10.258 1 98.38 89 THR B C 1
ATOM 1535 O O . THR B 1 89 ? -8.32 -13.383 -10.531 1 98.38 89 THR B O 1
ATOM 1538 N N . ALA B 1 90 ? -8.445 -11.602 -9.172 1 98.38 90 ALA B N 1
ATOM 1539 C CA . ALA B 1 90 ? -9.242 -12.352 -8.211 1 98.38 90 ALA B CA 1
ATOM 1540 C C . ALA B 1 90 ? -10.156 -11.43 -7.406 1 98.38 90 ALA B C 1
ATOM 1542 O O . ALA B 1 90 ? -9.953 -10.219 -7.387 1 98.38 90 ALA B O 1
ATOM 1543 N N . VAL B 1 91 ? -11.125 -12.016 -6.875 1 97.94 91 VAL B N 1
ATOM 1544 C CA . VAL B 1 91 ? -11.93 -11.422 -5.816 1 97.94 91 VAL B CA 1
ATOM 1545 C C . VAL B 1 91 ? -11.773 -12.227 -4.531 1 97.94 91 VAL B C 1
ATOM 1547 O O . VAL B 1 91 ? -11.961 -13.445 -4.531 1 97.94 91 VAL B O 1
ATOM 1550 N N . LEU B 1 92 ? -11.32 -11.57 -3.498 1 97.81 92 LEU B N 1
ATOM 1551 C CA . LEU B 1 92 ? -11.305 -12.156 -2.164 1 97.81 92 LEU B CA 1
ATOM 1552 C C . LEU B 1 92 ? -12.594 -11.828 -1.413 1 97.81 92 LEU B C 1
ATOM 1554 O O . LEU B 1 92 ? -12.844 -10.672 -1.073 1 97.81 92 LEU B O 1
ATOM 1558 N N . LYS B 1 93 ? -13.266 -12.875 -1.124 1 97 93 LYS B N 1
ATOM 1559 C CA . LYS B 1 93 ? -14.602 -12.656 -0.572 1 97 93 LYS B CA 1
ATOM 1560 C C . LYS B 1 93 ? -14.68 -13.125 0.879 1 97 93 LYS B C 1
ATOM 1562 O O . LYS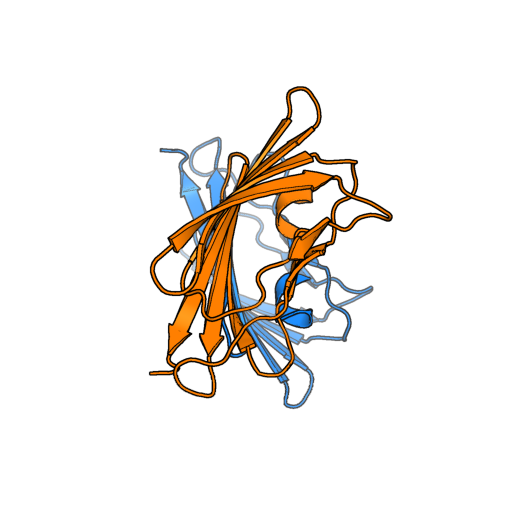 B 1 93 ? -14.148 -14.18 1.225 1 97 93 LYS B O 1
ATOM 1567 N N . ASN B 1 94 ? -15.25 -12.305 1.695 1 94.88 94 ASN B N 1
ATOM 1568 C CA . ASN B 1 94 ? -15.625 -12.609 3.07 1 94.88 94 ASN B CA 1
ATOM 1569 C C . ASN B 1 94 ? -17.047 -12.148 3.383 1 94.88 94 ASN B C 1
ATOM 1571 O O . ASN B 1 94 ? -17.25 -11.016 3.812 1 94.88 94 ASN B O 1
ATOM 1575 N N . GLY B 1 95 ? -17.984 -13.102 3.32 1 91.56 95 GLY B N 1
ATOM 1576 C CA . GLY B 1 95 ? -19.375 -12.672 3.461 1 91.56 95 GLY B CA 1
ATOM 1577 C C . GLY B 1 95 ? -19.766 -11.586 2.479 1 91.56 95 GLY B C 1
ATOM 1578 O O . GLY B 1 95 ? -19.703 -11.789 1.265 1 91.56 95 GLY B O 1
ATOM 1579 N N . LEU B 1 96 ? -20.047 -10.359 3.041 1 90.31 96 LEU B N 1
ATOM 1580 C CA . LEU B 1 96 ? -20.484 -9.25 2.203 1 90.31 96 LEU B CA 1
ATOM 1581 C C . LEU B 1 96 ? -19.312 -8.383 1.791 1 90.31 96 LEU B C 1
ATOM 1583 O O . LEU B 1 96 ? -19.453 -7.504 0.935 1 90.31 96 LEU B O 1
ATOM 1587 N N . GLU B 1 97 ? -18.188 -8.625 2.312 1 91.31 97 GLU B N 1
ATOM 1588 C CA . GLU B 1 97 ? -17 -7.836 1.988 1 91.31 97 GLU B CA 1
ATOM 1589 C C . GLU B 1 97 ? -16.172 -8.516 0.908 1 91.31 97 GLU B C 1
ATOM 1591 O O . GLU B 1 97 ? -16.172 -9.742 0.789 1 91.31 97 GLU B O 1
ATOM 1596 N N . PHE B 1 98 ? -15.547 -7.652 0.104 1 94.94 98 PHE B N 1
ATOM 1597 C CA . PHE B 1 98 ? -14.68 -8.227 -0.913 1 94.94 98 PHE B CA 1
ATOM 1598 C C . PHE B 1 98 ? -13.492 -7.312 -1.188 1 94.94 98 PHE B C 1
ATOM 1600 O O . PHE B 1 98 ? -13.539 -6.117 -0.896 1 94.94 98 PHE B O 1
ATOM 1607 N N . ILE B 1 99 ? -12.453 -7.875 -1.655 1 96.75 99 ILE B N 1
ATOM 1608 C CA . ILE B 1 99 ? -11.281 -7.176 -2.172 1 96.75 99 ILE B CA 1
ATOM 1609 C C . ILE B 1 99 ? -11.008 -7.613 -3.607 1 96.75 99 ILE B C 1
ATOM 1611 O O . ILE B 1 99 ? -10.867 -8.812 -3.881 1 96.75 99 ILE B O 1
ATOM 1615 N N . LYS B 1 100 ? -11.094 -6.672 -4.492 1 98 100 LYS B N 1
ATOM 1616 C CA . LYS B 1 100 ? -10.625 -6.957 -5.844 1 98 100 LYS B CA 1
ATOM 1617 C C . LYS B 1 100 ? -9.102 -6.906 -5.918 1 98 100 LYS B C 1
ATOM 1619 O O . LYS B 1 100 ? -8.492 -5.902 -5.543 1 98 100 LYS B O 1
ATOM 1624 N N . LEU B 1 101 ? -8.531 -7.965 -6.379 1 98.44 101 LEU B N 1
ATOM 1625 C CA . LEU B 1 101 ? -7.074 -8.086 -6.41 1 98.44 101 LEU B CA 1
ATOM 1626 C C . LEU B 1 101 ? -6.578 -8.344 -7.828 1 98.44 101 LEU B C 1
ATOM 1628 O O . LEU B 1 101 ? -7.059 -9.258 -8.5 1 98.44 101 LEU B O 1
ATOM 1632 N N . ASP B 1 102 ? -5.645 -7.516 -8.289 1 98.31 102 ASP B N 1
ATOM 1633 C CA . ASP B 1 102 ? -4.957 -7.734 -9.555 1 98.31 102 ASP B CA 1
ATOM 1634 C C . ASP B 1 102 ? -3.449 -7.859 -9.352 1 98.31 102 ASP B C 1
ATOM 1636 O O . ASP B 1 102 ? -2.85 -7.062 -8.625 1 98.31 102 ASP B O 1
ATOM 1640 N N . VAL B 1 103 ? -2.877 -8.898 -9.938 1 98 103 VAL B N 1
ATOM 1641 C CA . VAL B 1 103 ? -1.435 -9.109 -9.914 1 98 103 VAL B CA 1
ATOM 1642 C C . VAL B 1 103 ? -0.896 -9.148 -11.344 1 98 103 VAL B C 1
ATOM 1644 O O . VAL B 1 103 ? -1.351 -9.953 -12.164 1 98 103 VAL B O 1
ATOM 1647 N N . TYR B 1 104 ? 0.062 -8.289 -11.57 1 96.56 104 TYR B N 1
ATOM 1648 C CA . TYR B 1 104 ? 0.721 -8.219 -12.875 1 96.56 104 TYR B CA 1
ATOM 1649 C C . TYR B 1 104 ? 2.178 -8.656 -12.766 1 96.56 104 TYR B C 1
ATOM 1651 O O . TYR B 1 104 ? 2.871 -8.305 -11.812 1 96.56 104 TYR B O 1
ATOM 1659 N N . VAL B 1 105 ? 2.594 -9.406 -13.648 1 94.25 105 VAL B N 1
ATOM 1660 C CA . VAL B 1 105 ? 3.994 -9.797 -13.766 1 94.25 105 VAL B CA 1
ATOM 1661 C C . VAL B 1 105 ? 4.531 -9.375 -15.133 1 94.25 105 VAL B C 1
ATOM 1663 O O . VAL B 1 105 ? 3.984 -9.766 -16.172 1 94.25 105 VAL B O 1
ATOM 1666 N N . ALA B 1 106 ? 5.523 -8.586 -15.086 1 88.75 106 ALA B N 1
ATOM 1667 C CA . ALA B 1 106 ? 6.078 -8.07 -16.344 1 88.75 106 ALA B CA 1
ATOM 1668 C C . ALA B 1 106 ? 7.598 -8.188 -16.344 1 88.75 106 ALA B C 1
ATOM 1670 O O . ALA B 1 106 ? 8.234 -8.219 -15.289 1 88.75 106 ALA B O 1
ATOM 1671 N N . PRO B 1 107 ? 8.109 -8.352 -17.531 1 82.75 107 PRO B N 1
ATOM 1672 C CA . PRO B 1 107 ? 9.57 -8.312 -17.594 1 82.75 107 PRO B CA 1
ATOM 1673 C C . PRO B 1 107 ? 10.148 -6.984 -17.109 1 82.75 107 PRO B C 1
ATOM 1675 O O . PRO B 1 107 ? 9.531 -5.934 -17.297 1 82.75 107 PRO B O 1
ATOM 1678 N N . ARG B 1 108 ? 11.266 -7.191 -16.406 1 74.12 108 ARG B N 1
ATOM 1679 C CA . ARG B 1 108 ? 11.969 -5.98 -15.984 1 74.12 108 ARG B CA 1
ATOM 1680 C C . ARG B 1 108 ? 12.422 -5.164 -17.188 1 74.12 108 ARG B C 1
ATOM 1682 O O . ARG B 1 108 ? 13.031 -5.707 -18.109 1 74.12 108 ARG B O 1
ATOM 1689 N N . ILE B 1 109 ? 11.758 -3.961 -17.406 1 56.81 109 ILE B N 1
ATOM 1690 C CA . ILE B 1 109 ? 12.289 -3.174 -18.516 1 56.81 109 ILE B CA 1
ATOM 1691 C C . ILE B 1 109 ? 13.594 -2.498 -18.094 1 56.81 109 ILE B C 1
ATOM 1693 O O . ILE B 1 109 ? 13.719 -2.047 -16.953 1 56.81 109 ILE B O 1
#

Solvent-accessible surface area (backbone atoms only — not comparable to full-atom values): 11249 Å² total; per-residue (Å²): 97,70,70,60,54,40,53,41,76,48,61,50,93,61,40,46,66,41,33,40,40,31,35,66,86,46,35,40,36,37,34,26,28,32,76,48,90,77,52,63,36,60,36,41,36,40,32,57,38,92,58,73,31,38,36,43,32,39,32,42,44,74,92,38,81,43,80,42,77,44,59,44,56,94,38,25,33,70,42,80,60,70,34,30,57,45,43,40,42,34,39,35,35,38,91,93,44,58,33,42,39,39,39,38,42,40,71,64,126,94,70,70,60,54,42,52,42,78,46,61,49,95,60,39,46,66,40,32,40,38,33,36,66,87,44,34,38,37,37,35,26,30,32,76,48,89,79,51,62,35,60,34,42,36,38,32,56,39,90,57,72,32,38,35,44,31,39,30,43,45,74,92,38,81,43,78,43,78,44,59,44,56,94,38,26,34,72,42,81,60,70,34,31,58,46,43,40,42,34,37,36,35,40,92,92,45,59,34,41,37,40,40,38,42,39,72,65,125

Secondary structure (DSSP, 8-state):
-HHHHT-EEE--TTEEEEEEEEETTTEEEEEEEESSTT--EEEEEEE--SS--EEEEEEEETTEEEEEEEE-BTTBEEEEEEE-EEEEEEEEEETTEEEEEEEEEEE--/-HHHHT-EEE--TTEEEEEEEEETTTEEEEEEEESSTT--EEEEEEE--SS--EEEEEEEETTEEEEEEEE-BTTBEEEEEEE-EEEEEEEEEETTEEEEEEEEEEE--

Radius of gyration: 18.96 Å; Cα contacts (8 Å, |Δi|>4): 560; chains: 2; bounding box: 42×55×42 Å

InterPro domains:
  IPR035147 ECORI-T site protein ETM [PF17577] (1-105)

Nearest PDB structures (foldseek):
  3tp4-assembly3_A  TM=4.869E-01  e=1.580E-02  synthetic construct
  7mwc-assembly2_C  TM=5.523E-01  e=4.618E-01  Homo sapiens
  4m4p-assembly1_A  TM=4.579E-01  e=3.740E-01  Homo sapiens
  8dps-assembly1_F  TM=4.186E-01  e=1.132E+00  Homo sapiens
  8dpt-assembly1_F  TM=4.024E-01  e=2.247E+00  Homo sapiens

Organism: Orgyia pseudotsugata multicapsid polyhedrosis virus (NCBI:txid262177)

pLDDT: mean 93.17, std 6.58, range [56.81, 98.5]